Protein AF-G8BZD7-F1 (afdb_monomer_lite)

InterPro domains:
  IPR051645 PER33/POM33 transmembrane regulator [PTHR12703] (7-237)

Structure (mmCIF, N/CA/C/O backbone):
data_AF-G8BZD7-F1
#
_entry.id   AF-G8BZD7-F1
#
loop_
_atom_site.group_PDB
_at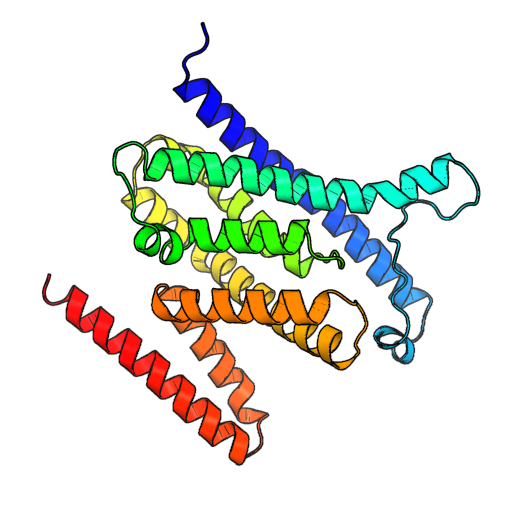om_site.id
_atom_site.type_symbol
_atom_site.label_atom_id
_atom_site.label_alt_id
_atom_site.label_comp_id
_atom_site.label_asym_id
_atom_site.label_entity_id
_atom_site.label_seq_id
_atom_site.pdbx_PDB_ins_code
_atom_site.Cartn_x
_atom_site.Cartn_y
_atom_site.Cartn_z
_atom_site.occupancy
_atom_site.B_iso_or_equiv
_atom_site.auth_seq_id
_atom_site.auth_comp_id
_atom_site.auth_asym_id
_atom_site.auth_atom_id
_atom_site.pdbx_PDB_model_num
ATOM 1 N N . MET A 1 1 ? 10.938 -0.071 -35.002 1.00 53.03 1 MET A N 1
ATOM 2 C CA . MET A 1 1 ? 10.247 -0.823 -33.929 1.00 53.03 1 MET A CA 1
ATOM 3 C C . MET A 1 1 ? 10.808 -0.334 -32.601 1.00 53.03 1 MET A C 1
ATOM 5 O O . MET A 1 1 ? 12.023 -0.269 -32.495 1.00 53.03 1 MET A O 1
ATOM 9 N N . LEU A 1 2 ? 9.977 0.115 -31.651 1.00 65.56 2 LEU A N 1
ATOM 10 C CA . LEU A 1 2 ? 10.477 0.539 -30.333 1.00 65.56 2 LEU A CA 1
ATOM 11 C C . LEU A 1 2 ? 11.103 -0.660 -29.602 1.00 65.56 2 LEU A C 1
ATOM 13 O O . LEU A 1 2 ? 10.506 -1.735 -29.592 1.00 65.56 2 LEU A O 1
ATOM 17 N N . ASP A 1 3 ? 12.256 -0.447 -28.967 1.00 84.75 3 ASP A N 1
ATOM 18 C CA . ASP A 1 3 ? 12.913 -1.429 -28.099 1.00 84.75 3 ASP A CA 1
ATOM 19 C C . ASP A 1 3 ? 11.941 -1.892 -26.984 1.00 84.75 3 ASP A C 1
ATOM 21 O O . ASP A 1 3 ? 11.380 -1.046 -26.268 1.00 84.75 3 ASP A O 1
ATOM 25 N N . PRO A 1 4 ? 11.689 -3.210 -26.826 1.00 85.31 4 PRO A N 1
ATOM 26 C CA . PRO A 1 4 ? 10.793 -3.735 -25.795 1.00 85.31 4 PRO A CA 1
ATOM 27 C C . PRO A 1 4 ? 11.191 -3.295 -24.380 1.00 85.31 4 PRO A C 1
ATOM 29 O O . PRO A 1 4 ? 10.310 -3.035 -23.554 1.00 85.31 4 PRO A O 1
ATOM 32 N N . LEU A 1 5 ? 12.490 -3.127 -24.106 1.00 86.56 5 LEU A N 1
ATOM 33 C CA . LEU A 1 5 ? 12.978 -2.649 -22.812 1.00 86.56 5 LEU A CA 1
ATOM 34 C C . LEU A 1 5 ? 12.582 -1.186 -22.572 1.00 86.56 5 LEU A C 1
ATOM 36 O O . LEU A 1 5 ? 12.142 -0.821 -21.477 1.00 86.56 5 LEU A O 1
ATOM 40 N N . ALA A 1 6 ? 12.685 -0.343 -23.601 1.00 87.56 6 ALA A N 1
ATOM 41 C CA . ALA A 1 6 ? 12.269 1.054 -23.531 1.00 87.56 6 ALA A CA 1
ATOM 42 C C . ALA A 1 6 ? 10.760 1.178 -23.265 1.00 87.56 6 ALA A C 1
ATOM 44 O O . ALA A 1 6 ? 10.344 1.997 -22.442 1.00 87.56 6 ALA A O 1
ATOM 45 N N . LYS A 1 7 ? 9.940 0.315 -23.885 1.00 89.75 7 LYS A N 1
ATOM 46 C CA . LYS A 1 7 ? 8.490 0.258 -23.634 1.00 89.75 7 LYS A CA 1
ATOM 47 C C . LYS A 1 7 ? 8.174 -0.125 -22.186 1.00 89.75 7 LYS A C 1
ATOM 49 O O . LYS A 1 7 ? 7.321 0.510 -21.569 1.00 89.75 7 LYS A O 1
ATOM 54 N N . GLN A 1 8 ? 8.871 -1.114 -21.623 1.00 90.56 8 GLN A N 1
ATOM 55 C CA . GLN A 1 8 ? 8.700 -1.505 -20.219 1.00 90.56 8 GLN A CA 1
ATOM 56 C C . GLN A 1 8 ? 9.087 -0.375 -19.261 1.00 90.56 8 GLN A C 1
ATOM 58 O O . GLN A 1 8 ? 8.305 -0.032 -18.377 1.00 90.56 8 GLN A O 1
ATOM 63 N N . LYS A 1 9 ? 10.249 0.261 -19.468 1.00 90.62 9 LYS A N 1
ATOM 64 C CA . LYS A 1 9 ? 10.695 1.404 -18.651 1.00 90.62 9 LYS A CA 1
ATOM 65 C C . LYS A 1 9 ? 9.701 2.565 -18.708 1.00 90.62 9 LYS A C 1
ATOM 67 O O . LYS A 1 9 ? 9.448 3.215 -17.690 1.00 90.62 9 LYS A O 1
ATOM 72 N N . LEU A 1 10 ? 9.123 2.826 -19.880 1.00 92.44 10 LEU A N 1
ATOM 73 C CA . LEU A 1 10 ? 8.106 3.857 -20.066 1.00 92.44 10 LEU A CA 1
ATOM 74 C C . LEU A 1 10 ? 6.812 3.512 -19.319 1.00 92.44 10 LEU A C 1
ATOM 76 O O . LEU A 1 10 ? 6.347 4.335 -18.535 1.00 92.44 10 LEU A O 1
ATOM 80 N N . LEU A 1 11 ? 6.279 2.297 -19.486 1.00 93.25 11 LEU A N 1
ATOM 81 C CA . LEU A 1 11 ? 5.077 1.839 -18.774 1.00 93.25 11 LEU A CA 1
ATOM 82 C C . LEU A 1 11 ? 5.259 1.889 -17.256 1.00 93.25 11 LEU A C 1
ATOM 84 O O . LEU A 1 11 ? 4.396 2.403 -16.550 1.00 93.25 11 LEU A O 1
ATOM 88 N N . TRP A 1 12 ? 6.409 1.430 -16.770 1.00 94.50 12 TRP A N 1
ATOM 89 C CA . TRP A 1 12 ? 6.779 1.491 -15.361 1.00 94.50 12 TRP A CA 1
ATOM 90 C C . TRP A 1 12 ? 6.782 2.930 -14.821 1.00 94.50 12 TRP A C 1
ATOM 92 O O . TRP A 1 12 ? 6.167 3.229 -13.797 1.00 94.50 12 TRP A O 1
ATOM 102 N N . THR A 1 13 ? 7.405 3.854 -15.562 1.00 93.88 13 THR A N 1
ATOM 103 C CA . THR A 1 13 ? 7.494 5.269 -15.164 1.00 93.88 13 THR A CA 1
ATOM 104 C C . THR A 1 13 ? 6.114 5.926 -15.158 1.00 93.88 13 THR A C 1
ATOM 106 O O . THR A 1 13 ? 5.791 6.679 -14.236 1.00 93.88 13 THR A O 1
ATOM 109 N N . ILE A 1 14 ? 5.288 5.628 -16.165 1.00 95.50 14 ILE A N 1
ATOM 110 C CA . ILE A 1 14 ? 3.920 6.141 -16.274 1.00 95.50 14 ILE A CA 1
ATOM 111 C C . ILE A 1 14 ? 3.065 5.603 -15.128 1.00 95.50 14 ILE A C 1
ATOM 113 O O . ILE A 1 14 ? 2.389 6.390 -14.474 1.00 95.50 14 ILE A O 1
ATOM 117 N N . GLY A 1 15 ? 3.127 4.303 -14.832 1.00 94.50 15 GLY A N 1
ATOM 118 C CA . GLY A 1 15 ? 2.336 3.684 -13.768 1.00 94.50 15 GLY A CA 1
ATOM 119 C C . GLY A 1 15 ? 2.606 4.306 -12.396 1.00 94.50 15 GLY A C 1
ATOM 120 O O . GLY A 1 15 ? 1.670 4.748 -11.719 1.00 94.50 15 GLY A O 1
ATOM 121 N N . HIS A 1 16 ? 3.877 4.458 -12.009 1.00 95.62 16 HIS A N 1
ATOM 122 C CA . HIS A 1 16 ? 4.213 5.128 -10.749 1.00 95.62 16 HIS A CA 1
ATOM 123 C C . HIS A 1 16 ? 3.845 6.617 -10.754 1.00 95.62 16 HIS A C 1
ATOM 125 O O . HIS A 1 16 ? 3.312 7.113 -9.761 1.00 95.62 16 HIS A O 1
ATOM 131 N N . SER A 1 17 ? 4.049 7.324 -11.871 1.00 95.81 17 SER A N 1
ATOM 132 C CA . SER A 1 17 ? 3.664 8.740 -11.995 1.00 95.81 17 SER A CA 1
ATOM 133 C C . SER A 1 17 ? 2.156 8.936 -11.837 1.00 95.81 17 SER A C 1
ATOM 135 O O . SER A 1 17 ? 1.723 9.787 -11.064 1.00 95.81 17 SER A O 1
ATOM 137 N N . ILE A 1 18 ? 1.350 8.105 -12.505 1.00 96.06 18 ILE A N 1
ATOM 138 C CA . ILE A 1 18 ? -0.113 8.100 -12.387 1.00 96.06 18 ILE A CA 1
ATOM 139 C C . ILE A 1 18 ? -0.521 7.829 -10.940 1.00 96.06 18 ILE A C 1
ATOM 141 O O . ILE A 1 18 ? -1.364 8.547 -10.403 1.00 96.06 18 ILE A O 1
ATOM 145 N N . THR A 1 19 ? 0.098 6.836 -10.294 1.00 96.19 19 THR A N 1
ATOM 146 C CA . THR A 1 19 ? -0.187 6.491 -8.893 1.00 96.19 19 THR A CA 1
ATOM 147 C C . THR A 1 19 ? -0.016 7.702 -7.988 1.00 96.19 19 THR A C 1
ATOM 149 O O . THR A 1 19 ? -0.925 8.027 -7.225 1.00 96.19 19 THR A O 1
ATOM 152 N N . VAL A 1 20 ? 1.123 8.390 -8.102 1.00 95.62 20 VAL A N 1
ATOM 153 C CA . VAL A 1 20 ? 1.461 9.540 -7.259 1.00 95.62 20 VAL A CA 1
ATOM 154 C C . VAL A 1 20 ? 0.569 10.738 -7.579 1.00 95.62 20 VAL A C 1
ATOM 156 O O . VAL A 1 20 ? -0.060 11.276 -6.674 1.00 95.62 20 VAL A O 1
ATOM 159 N N . VAL A 1 21 ? 0.454 11.138 -8.848 1.00 96.12 21 VAL A N 1
ATOM 160 C CA . VAL A 1 21 ? -0.302 12.340 -9.243 1.00 96.12 21 VAL A CA 1
ATOM 161 C C . VAL A 1 21 ? -1.788 12.186 -8.926 1.00 96.12 21 VAL A C 1
ATOM 163 O O . VAL A 1 21 ? -2.363 13.021 -8.226 1.00 96.12 21 VAL A O 1
ATOM 166 N N . LEU A 1 22 ? -2.417 11.098 -9.381 1.00 95.62 22 LEU A N 1
ATOM 167 C CA . LEU A 1 22 ? -3.833 10.851 -9.100 1.00 95.62 22 LEU A CA 1
ATOM 168 C C . LEU A 1 22 ? -4.067 10.588 -7.613 1.00 95.62 22 LEU A C 1
ATOM 170 O O . LEU A 1 22 ? -5.073 11.027 -7.055 1.00 95.62 22 LEU A O 1
ATOM 174 N N . GLY A 1 23 ? -3.122 9.926 -6.949 1.00 93.56 23 GLY A N 1
ATOM 175 C CA . GLY A 1 23 ? -3.191 9.696 -5.517 1.00 93.56 23 GLY A CA 1
ATOM 176 C C . GLY A 1 23 ? -3.171 10.994 -4.711 1.00 93.56 23 GLY A C 1
ATOM 177 O O . GLY A 1 23 ? -3.979 11.145 -3.795 1.00 93.56 23 GLY A O 1
ATOM 178 N N . ILE A 1 24 ? -2.344 11.974 -5.085 1.00 93.88 24 ILE A N 1
ATOM 179 C CA . ILE A 1 24 ? -2.322 13.305 -4.460 1.00 93.88 24 ILE A CA 1
ATOM 180 C C . ILE A 1 24 ? -3.655 14.026 -4.679 1.00 93.88 24 ILE A C 1
ATOM 182 O O . ILE A 1 24 ? -4.235 14.530 -3.718 1.00 93.88 24 ILE A O 1
ATOM 186 N N . ILE A 1 25 ? -4.188 14.021 -5.905 1.00 92.94 25 ILE A N 1
ATOM 187 C CA . ILE A 1 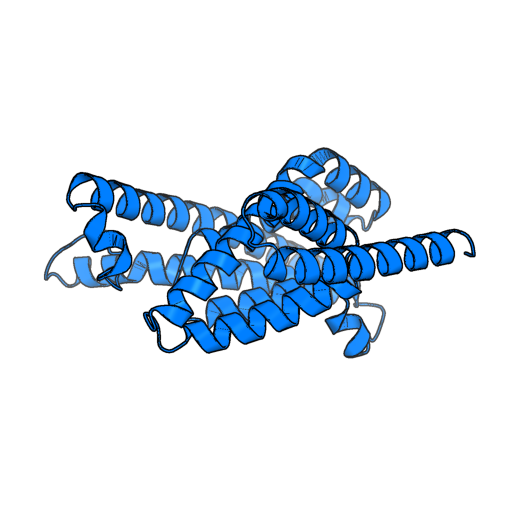25 ? -5.483 14.654 -6.213 1.00 92.94 25 ILE A CA 1
ATOM 188 C C . ILE A 1 25 ? -6.609 14.025 -5.374 1.00 92.94 25 ILE A C 1
ATOM 190 O O . ILE A 1 25 ? -7.416 14.732 -4.761 1.00 92.94 25 ILE A O 1
ATOM 194 N N . PHE A 1 26 ? -6.640 12.693 -5.274 1.00 92.31 26 PHE A N 1
ATOM 195 C CA . PHE A 1 26 ? -7.579 11.988 -4.401 1.00 92.31 26 PHE A CA 1
ATOM 196 C C . PHE A 1 26 ? -7.365 12.331 -2.918 1.00 92.31 26 PHE A C 1
ATOM 198 O O . PHE A 1 26 ? -8.322 12.506 -2.171 1.00 92.31 26 PHE A O 1
ATOM 205 N N . SER A 1 27 ? -6.116 12.465 -2.476 1.00 90.94 27 SER A N 1
ATOM 206 C CA . SER A 1 27 ? -5.791 12.789 -1.084 1.00 90.94 27 SER A CA 1
ATOM 207 C C . SER A 1 27 ? -6.315 14.168 -0.693 1.00 90.94 27 SER A C 1
ATOM 209 O O . SER A 1 27 ? -6.985 14.302 0.329 1.00 90.94 27 SER A O 1
ATOM 211 N N . ILE A 1 28 ? -6.070 15.180 -1.531 1.00 90.06 28 ILE A N 1
ATOM 212 C CA . ILE A 1 28 ? -6.547 16.552 -1.312 1.00 90.06 28 ILE A CA 1
ATOM 213 C C . ILE A 1 28 ? -8.071 16.563 -1.171 1.00 90.06 28 ILE A C 1
ATOM 215 O O . ILE A 1 28 ? -8.605 17.159 -0.238 1.00 90.06 28 ILE A O 1
ATOM 219 N N . THR A 1 29 ? -8.778 15.851 -2.048 1.00 85.25 29 THR A N 1
ATOM 220 C CA . THR A 1 29 ? -10.245 15.789 -1.996 1.00 85.25 29 THR A CA 1
ATOM 221 C C . THR A 1 29 ? -10.787 15.012 -0.812 1.00 85.25 29 THR A C 1
ATOM 223 O O . THR A 1 29 ? -11.762 15.439 -0.191 1.00 85.25 29 THR A O 1
ATOM 226 N N . TYR A 1 30 ? -10.140 13.906 -0.453 1.00 85.94 30 TYR A N 1
ATOM 227 C CA . TYR A 1 30 ? -10.470 13.151 0.745 1.00 85.94 30 TYR A CA 1
ATOM 228 C C . TYR A 1 30 ? -10.370 14.042 1.989 1.00 85.94 30 TYR A C 1
ATOM 230 O O . TYR A 1 30 ? -11.324 14.124 2.763 1.00 85.94 30 TYR A O 1
ATOM 238 N N . PHE A 1 31 ? -9.259 14.767 2.159 1.00 85.69 31 PHE A N 1
ATOM 239 C CA . PHE A 1 31 ? -9.074 15.659 3.305 1.00 85.69 31 PHE A CA 1
ATOM 240 C C . PHE A 1 31 ? -9.997 16.873 3.270 1.00 85.69 31 PHE A C 1
ATOM 242 O O . PHE A 1 31 ? -10.538 17.232 4.312 1.00 85.69 31 PHE A O 1
ATOM 249 N N . TYR A 1 32 ? -10.249 17.459 2.097 1.00 84.25 32 TYR A N 1
ATOM 250 C CA . TYR A 1 32 ? -11.231 18.532 1.946 1.00 84.25 32 TYR A CA 1
ATOM 251 C C . TYR A 1 32 ? -12.611 18.101 2.459 1.00 84.25 32 TYR A C 1
ATOM 253 O O . TYR A 1 32 ? -13.214 18.792 3.280 1.00 84.25 32 TYR A O 1
ATOM 261 N N . HIS A 1 33 ? -13.081 16.913 2.063 1.00 76.81 33 HIS A N 1
ATOM 262 C CA . HIS A 1 33 ? -14.346 16.369 2.553 1.00 76.81 33 HIS A CA 1
ATOM 263 C C . HIS A 1 33 ? -14.334 16.072 4.050 1.00 76.81 33 HIS A C 1
ATOM 265 O O . HIS A 1 33 ? -15.328 16.334 4.725 1.00 76.81 33 HIS A O 1
ATOM 271 N N . VAL A 1 34 ? -13.229 15.544 4.579 1.00 76.50 34 VAL A N 1
ATOM 272 C CA . VAL A 1 34 ? -13.084 15.282 6.015 1.00 76.50 34 VAL A CA 1
ATOM 273 C C . VAL A 1 34 ? -13.144 16.592 6.808 1.00 76.50 34 VAL A C 1
ATOM 275 O O . VAL A 1 34 ? -13.933 16.693 7.743 1.00 76.50 34 VAL A O 1
ATOM 278 N N . ILE A 1 35 ? -12.395 17.623 6.409 1.00 79.12 35 ILE A N 1
ATOM 279 C CA . ILE A 1 35 ? -12.381 18.940 7.068 1.00 79.12 35 ILE A CA 1
ATOM 280 C C . ILE A 1 35 ? -13.757 19.605 6.985 1.00 79.12 35 ILE A C 1
ATOM 282 O O . ILE A 1 35 ? -14.265 20.111 7.985 1.00 79.12 35 ILE A O 1
ATOM 286 N N . HIS A 1 36 ? -14.396 19.570 5.815 1.00 71.00 36 HIS A N 1
ATOM 287 C CA . HIS A 1 36 ? -15.736 20.123 5.644 1.00 71.00 36 HIS A CA 1
ATOM 288 C C . HIS A 1 36 ? -16.762 19.358 6.497 1.00 71.00 36 HIS A C 1
ATOM 290 O O . HIS A 1 36 ? -17.631 19.961 7.118 1.00 71.00 36 HIS A O 1
ATOM 296 N N . PHE A 1 37 ? -16.645 18.035 6.615 1.00 66.31 37 PHE A N 1
ATOM 297 C CA . PHE A 1 37 ? -17.480 17.260 7.531 1.00 66.31 37 PHE A CA 1
ATOM 298 C C . PHE A 1 37 ? -17.275 17.692 8.992 1.00 66.31 37 PHE A C 1
ATOM 300 O O . PHE A 1 37 ? -18.258 17.896 9.702 1.00 66.31 37 PHE A O 1
ATOM 307 N N . TYR A 1 38 ? -16.026 17.904 9.421 1.00 63.16 38 TYR A N 1
ATOM 308 C CA . TYR A 1 38 ? -15.702 18.388 10.769 1.00 63.16 38 TYR A CA 1
ATOM 309 C C . TYR A 1 38 ? -16.232 19.796 11.053 1.00 63.16 38 TYR A C 1
ATOM 311 O O . TYR A 1 38 ? -16.677 20.060 12.167 1.00 63.16 38 TYR A O 1
ATOM 319 N N . LYS A 1 39 ? -16.212 20.694 10.061 1.00 64.94 39 LYS A N 1
ATOM 320 C CA . LYS A 1 39 ? -16.698 22.072 10.216 1.00 64.94 39 LYS A CA 1
ATOM 321 C C . LYS A 1 39 ? -18.218 22.146 10.404 1.00 64.94 39 LYS A C 1
ATOM 323 O O . LYS A 1 39 ? -18.691 23.023 11.118 1.00 64.94 39 LYS A O 1
ATOM 328 N N . TYR A 1 40 ? -18.978 21.242 9.782 1.00 58.75 40 TYR A N 1
ATOM 329 C CA . TYR A 1 40 ? -20.443 21.341 9.719 1.00 58.75 40 TYR A CA 1
ATOM 330 C C . TYR A 1 40 ? -21.200 20.219 10.451 1.00 58.75 40 TYR A C 1
ATOM 332 O O . TYR A 1 40 ? -22.431 20.232 10.460 1.00 58.75 40 TYR A O 1
ATOM 340 N N . ARG A 1 41 ? -20.524 19.241 11.079 1.00 56.94 41 ARG A N 1
ATOM 341 C CA . ARG A 1 41 ? -21.199 18.128 11.771 1.00 56.94 41 ARG A CA 1
ATOM 342 C C . ARG A 1 41 ? -20.496 17.706 13.063 1.00 56.94 41 ARG A C 1
ATOM 344 O O . ARG A 1 41 ? -19.276 17.642 13.142 1.00 56.94 41 ARG A O 1
ATOM 351 N N . GLN A 1 42 ? -21.287 17.384 14.090 1.00 57.81 42 GLN A N 1
ATOM 352 C CA . GLN A 1 42 ? -20.760 17.010 15.406 1.00 57.81 42 GLN A CA 1
ATOM 353 C C . GLN A 1 42 ? -20.043 15.651 15.397 1.00 57.81 42 GLN A C 1
ATOM 355 O O . GLN A 1 42 ? -20.513 14.691 14.781 1.00 57.81 42 GLN A O 1
ATOM 360 N N . TRP A 1 43 ? -18.955 15.552 16.169 1.00 59.47 43 TRP A N 1
ATOM 361 C CA . TRP A 1 43 ? -18.063 14.384 16.258 1.00 59.47 43 TRP A CA 1
ATOM 362 C C . TRP A 1 43 ? -18.788 13.075 16.616 1.00 59.47 43 TRP A C 1
ATOM 364 O O . TRP A 1 43 ? -18.375 12.001 16.187 1.00 59.47 43 TRP A O 1
ATOM 374 N N . LYS A 1 44 ? -19.921 13.159 17.328 1.00 56.41 44 LYS A N 1
ATOM 375 C CA . LYS A 1 44 ? -20.762 12.007 17.702 1.00 56.41 44 LYS A CA 1
ATOM 376 C C . LYS A 1 44 ? -21.323 11.245 16.489 1.00 56.41 44 LYS A C 1
ATOM 378 O O . LYS A 1 44 ? -21.586 10.052 16.579 1.00 56.41 44 LYS A O 1
ATOM 383 N N . TRP A 1 45 ? -21.454 11.904 15.336 1.00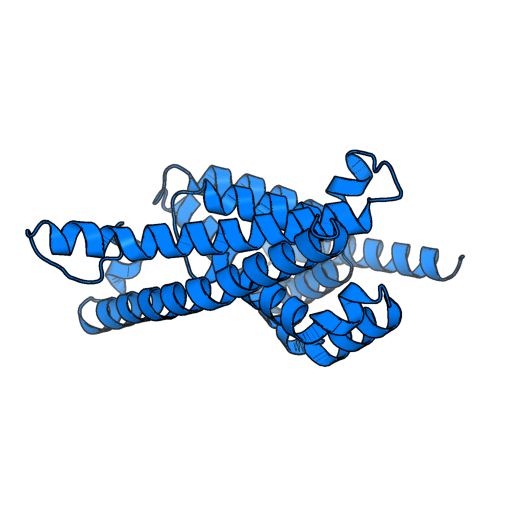 54.56 45 TRP A N 1
ATOM 384 C CA . TRP A 1 45 ? -22.007 11.313 14.110 1.00 54.56 45 TRP A CA 1
ATOM 385 C C . TRP A 1 45 ? -20.950 10.748 13.155 1.00 54.56 45 TRP A C 1
ATOM 387 O O . TRP A 1 45 ? -21.315 10.141 12.145 1.00 54.56 45 TRP A O 1
ATOM 397 N N . LEU A 1 46 ? -19.660 10.897 13.482 1.00 55.16 46 LEU A N 1
ATOM 398 C CA . LEU A 1 46 ? -18.537 10.410 12.672 1.00 55.16 46 LEU A CA 1
ATOM 399 C C . LEU A 1 46 ? -18.595 8.890 12.463 1.00 55.16 46 LEU A C 1
ATOM 401 O O . LEU A 1 46 ? -18.207 8.372 11.415 1.00 55.16 46 LEU A O 1
ATOM 405 N N . PHE A 1 47 ? -19.146 8.174 13.443 1.00 54.06 47 PHE A N 1
ATOM 406 C CA . PHE A 1 47 ? -19.219 6.719 13.426 1.00 54.06 47 PHE A CA 1
ATOM 407 C C . PHE A 1 47 ? -20.521 6.165 12.842 1.00 54.06 47 PHE A C 1
ATOM 409 O O . PHE A 1 47 ? -20.528 4.998 12.473 1.00 54.06 47 PHE A O 1
ATOM 416 N N . LEU A 1 48 ? -21.584 6.967 12.721 1.00 51.22 48 LEU A N 1
ATOM 417 C CA . LEU A 1 48 ? -22.932 6.466 12.413 1.00 51.22 48 LEU A CA 1
ATOM 418 C C . LEU A 1 48 ? -23.372 6.695 10.959 1.00 51.22 48 LEU A C 1
ATOM 420 O O . LEU A 1 48 ? -24.118 5.885 10.422 1.00 51.22 48 LEU A O 1
ATOM 424 N N . ARG A 1 49 ? -22.913 7.762 10.290 1.00 49.56 49 ARG A N 1
ATOM 425 C CA . ARG A 1 49 ? -23.224 8.018 8.868 1.00 49.56 49 ARG A CA 1
ATOM 426 C C . ARG A 1 49 ? -22.069 8.735 8.172 1.00 49.56 49 ARG A C 1
ATOM 428 O O . ARG A 1 49 ? -22.088 9.958 8.041 1.00 49.56 49 ARG A O 1
ATOM 435 N N . LEU A 1 50 ? -21.086 7.978 7.685 1.00 51.97 50 LEU A N 1
ATOM 436 C CA . LEU A 1 50 ? -20.187 8.487 6.648 1.00 51.97 50 LEU A CA 1
ATOM 437 C C . LEU A 1 50 ? -20.880 8.267 5.297 1.00 51.97 50 LEU A C 1
ATOM 439 O O . LEU A 1 50 ? -21.145 7.129 4.913 1.00 51.97 50 LEU A O 1
ATOM 443 N N . ASN A 1 51 ? -21.255 9.355 4.623 1.00 51.47 51 ASN A N 1
ATOM 444 C CA . ASN A 1 51 ? -21.939 9.288 3.334 1.00 51.47 51 ASN A CA 1
ATOM 445 C C . ASN A 1 51 ? -21.021 8.640 2.279 1.00 51.47 51 ASN A C 1
ATOM 447 O O . ASN A 1 51 ? -19.824 8.915 2.242 1.00 51.47 51 ASN A O 1
ATOM 451 N N . LYS A 1 52 ? -21.589 7.766 1.443 1.00 52.50 52 LYS A N 1
ATOM 452 C CA . LYS A 1 52 ? -20.856 6.832 0.568 1.00 52.50 52 LYS A CA 1
ATOM 453 C C . LYS A 1 52 ? -20.265 7.481 -0.692 1.00 52.50 52 LYS A C 1
ATOM 455 O O . LYS A 1 52 ? -19.479 6.846 -1.390 1.00 52.50 52 LYS A O 1
ATOM 460 N N . SER A 1 53 ? -20.616 8.732 -0.988 1.00 53.88 53 SER A N 1
ATOM 461 C CA . SER A 1 53 ? -20.188 9.446 -2.194 1.00 53.88 53 SER A CA 1
ATOM 462 C C . SER A 1 53 ? -19.365 10.690 -1.848 1.00 53.88 53 SER A C 1
ATOM 464 O O . SER A 1 53 ? -19.911 11.699 -1.398 1.00 53.88 53 SER A O 1
ATOM 466 N N . TYR A 1 54 ? -18.055 10.632 -2.087 1.00 56.47 54 TYR A N 1
ATOM 467 C CA . TYR A 1 54 ? -17.219 11.830 -2.202 1.00 56.47 54 TYR A CA 1
ATOM 468 C C . TYR A 1 54 ? -17.612 12.539 -3.500 1.00 56.47 54 TYR A C 1
ATOM 470 O O . TYR A 1 54 ? -17.526 11.918 -4.555 1.00 56.47 54 TYR A O 1
ATOM 478 N N . ALA A 1 55 ? -18.074 13.787 -3.440 1.00 55.97 55 ALA A N 1
ATOM 479 C CA . ALA A 1 55 ? -18.526 14.522 -4.619 1.00 55.97 55 ALA A CA 1
ATOM 480 C C . ALA A 1 55 ? -17.988 15.953 -4.621 1.00 55.97 55 ALA A C 1
ATOM 482 O O . ALA A 1 55 ? -18.204 16.689 -3.661 1.00 55.97 55 ALA A O 1
ATOM 483 N N . TYR A 1 56 ? -17.323 16.346 -5.714 1.00 54.88 56 TYR A N 1
ATOM 484 C CA . TYR A 1 56 ? -16.726 17.681 -5.865 1.00 54.88 56 TYR A CA 1
ATOM 485 C C . TYR A 1 56 ? -17.771 18.806 -5.877 1.00 54.88 56 TYR A C 1
ATOM 487 O O . TYR A 1 56 ? -17.496 19.900 -5.394 1.00 54.88 56 TYR A O 1
ATOM 495 N N . ILE A 1 57 ? -18.957 18.548 -6.436 1.00 57.69 57 ILE A N 1
ATOM 496 C CA . ILE A 1 57 ? -20.040 19.525 -6.586 1.00 57.69 57 ILE A CA 1
ATOM 497 C C . ILE A 1 57 ? -21.332 18.839 -6.146 1.00 57.69 57 ILE A C 1
ATOM 499 O O . ILE A 1 57 ? -21.704 17.805 -6.698 1.00 57.69 57 ILE A O 1
ATOM 503 N N . GLN A 1 58 ? -22.005 19.392 -5.136 1.00 57.34 58 GLN A N 1
ATOM 504 C CA . GLN A 1 58 ? -23.333 18.936 -4.731 1.00 57.34 58 GLN A CA 1
ATOM 505 C C . GLN A 1 58 ? -24.375 19.663 -5.582 1.00 57.34 58 GLN A C 1
ATOM 507 O O . GLN A 1 58 ? -24.452 20.887 -5.559 1.00 57.34 58 GLN A O 1
ATOM 512 N N . GLY A 1 59 ? -25.153 18.916 -6.360 1.00 61.97 59 GLY A N 1
ATOM 513 C CA . GLY A 1 59 ? -26.180 19.467 -7.236 1.00 61.97 59 GLY A CA 1
ATOM 514 C C . GLY A 1 59 ? -26.959 18.362 -7.940 1.00 61.97 59 GLY A C 1
ATOM 515 O O . GLY A 1 59 ? -26.504 17.223 -8.003 1.00 61.97 59 GLY A O 1
ATOM 516 N N . ASN A 1 60 ? -28.134 18.704 -8.466 1.00 68.88 60 ASN A N 1
ATOM 517 C CA . ASN A 1 60 ? -28.998 17.765 -9.192 1.00 68.88 60 ASN A CA 1
ATOM 518 C C . ASN A 1 60 ? -28.734 17.770 -10.713 1.00 68.88 60 ASN A C 1
ATOM 520 O O . ASN A 1 60 ? -29.500 17.204 -11.487 1.00 68.88 60 ASN A O 1
ATOM 524 N N . SER A 1 61 ? -27.674 18.455 -11.155 1.00 78.12 61 SER A N 1
ATOM 525 C CA . SER A 1 61 ? -27.274 18.513 -12.558 1.00 78.12 61 SER A CA 1
ATOM 526 C C . SER A 1 61 ? -26.464 17.276 -12.952 1.00 78.12 61 SER A C 1
ATOM 528 O O . SER A 1 61 ? -25.728 16.700 -12.150 1.00 78.12 61 SER A O 1
ATOM 530 N N . TRP A 1 62 ? -26.516 16.911 -14.234 1.00 75.94 62 TRP A N 1
ATOM 531 C CA . TRP A 1 62 ? -25.677 15.845 -14.794 1.00 75.94 62 TRP A CA 1
ATOM 532 C C . TRP A 1 62 ? -24.179 16.116 -14.572 1.00 75.94 62 TRP A C 1
ATOM 534 O O . TRP A 1 62 ? -23.407 15.200 -14.300 1.00 75.94 62 TRP A O 1
ATOM 544 N N . THR A 1 63 ? -23.766 17.387 -14.595 1.00 76.25 63 THR A N 1
ATOM 545 C CA . THR A 1 63 ? -22.388 17.802 -14.292 1.00 76.25 63 THR A CA 1
ATOM 546 C C . THR A 1 63 ? -21.987 17.506 -12.844 1.00 76.25 63 THR A C 1
ATOM 548 O O . THR A 1 63 ? -20.874 17.037 -12.608 1.00 76.25 63 THR A O 1
ATOM 551 N N . ALA A 1 64 ? -22.893 17.700 -11.880 1.00 72.81 64 ALA A N 1
ATOM 552 C CA . ALA A 1 64 ? -22.667 17.355 -10.478 1.00 72.81 64 ALA A CA 1
ATOM 553 C C . ALA A 1 64 ? -22.588 15.833 -10.268 1.00 72.81 64 ALA A C 1
ATOM 555 O O . ALA A 1 64 ? -21.782 15.364 -9.467 1.00 72.81 64 ALA A O 1
ATOM 556 N N . TYR A 1 65 ? -23.343 15.048 -11.045 1.00 74.62 65 TYR A N 1
ATOM 557 C CA . TYR A 1 65 ? -23.244 13.587 -11.034 1.00 74.62 65 TYR A CA 1
ATOM 558 C C . TYR A 1 65 ? -21.863 13.090 -11.500 1.00 74.62 65 TYR A C 1
ATOM 560 O O . TYR A 1 65 ? -21.215 12.318 -10.788 1.00 74.62 65 TYR A O 1
ATOM 568 N N . PHE A 1 66 ? -21.354 13.584 -12.636 1.00 75.88 66 PHE A N 1
ATOM 569 C CA . PHE A 1 66 ? -20.008 13.231 -13.117 1.00 75.88 66 PHE A CA 1
ATOM 570 C C . PHE A 1 66 ? -18.907 13.690 -12.156 1.00 75.88 66 PHE A C 1
ATOM 572 O O . PHE A 1 66 ? -17.994 12.925 -11.835 1.00 75.88 66 PHE A O 1
ATOM 579 N N . ALA A 1 67 ? -19.031 14.906 -11.624 1.00 74.69 67 ALA A N 1
ATOM 580 C CA . ALA A 1 67 ? -18.158 15.414 -10.571 1.00 74.69 67 ALA A CA 1
ATOM 581 C C . ALA A 1 67 ? -18.227 14.543 -9.297 1.00 74.69 67 ALA A C 1
ATOM 583 O O . ALA A 1 67 ? -17.224 14.361 -8.613 1.00 74.69 67 ALA A O 1
ATOM 584 N N . GLY A 1 68 ? -19.377 13.935 -8.997 1.00 71.06 68 GLY A N 1
ATOM 585 C CA . GLY A 1 68 ? -19.558 12.953 -7.926 1.00 71.06 68 GLY A CA 1
ATOM 586 C C . GLY A 1 68 ? -18.817 11.630 -8.138 1.00 71.06 68 GLY A C 1
ATOM 587 O O . GLY A 1 68 ? -18.386 10.980 -7.186 1.00 71.06 68 GLY A O 1
ATOM 588 N N . MET A 1 69 ? -18.626 11.213 -9.388 1.00 79.62 69 MET A N 1
ATOM 589 C CA . MET A 1 69 ? -17.909 9.977 -9.720 1.00 79.62 69 MET A CA 1
ATOM 590 C C . MET A 1 69 ? -16.392 10.167 -9.802 1.00 79.62 69 MET A C 1
ATOM 592 O O . MET A 1 69 ? -15.640 9.196 -9.703 1.00 79.62 69 MET A O 1
ATOM 596 N N . LEU A 1 70 ? -15.920 11.400 -9.951 1.00 84.69 70 LEU A N 1
ATOM 597 C CA . LEU A 1 70 ? -14.518 11.686 -10.229 1.00 84.69 70 LEU A CA 1
ATOM 598 C C . LEU A 1 70 ? -13.539 11.191 -9.138 1.00 84.69 70 LEU A C 1
ATOM 600 O O . LEU A 1 70 ? -12.593 10.487 -9.497 1.00 84.69 70 LEU A O 1
ATOM 604 N N . PRO A 1 71 ? -13.755 11.410 -7.819 1.00 85.19 71 PRO A N 1
ATOM 605 C CA . PRO A 1 71 ? -12.826 10.919 -6.790 1.00 85.19 71 PRO A CA 1
ATOM 606 C C . PRO A 1 71 ? -12.715 9.391 -6.798 1.00 85.19 71 PRO A C 1
ATOM 608 O O . PRO A 1 71 ? -11.658 8.812 -6.547 1.00 85.19 71 PRO A O 1
ATOM 611 N N . ASN A 1 72 ? -13.825 8.729 -7.126 1.00 85.06 72 ASN A N 1
ATOM 612 C CA . ASN A 1 72 ? -13.917 7.281 -7.201 1.00 85.06 72 ASN A CA 1
ATOM 613 C C . ASN A 1 72 ? -13.086 6.710 -8.353 1.00 85.06 72 ASN A C 1
ATOM 615 O O . ASN A 1 72 ? -12.451 5.669 -8.179 1.00 85.06 72 ASN A O 1
ATOM 619 N N . ILE A 1 73 ? -13.111 7.377 -9.507 1.00 89.88 73 ILE A N 1
ATOM 620 C CA . ILE A 1 73 ? -12.341 6.996 -10.692 1.00 89.88 73 ILE A CA 1
ATOM 621 C C . ILE A 1 73 ? -10.856 7.275 -10.455 1.00 89.88 73 ILE A C 1
ATOM 623 O O . ILE A 1 73 ? -10.039 6.384 -10.665 1.00 89.88 73 ILE A O 1
ATOM 627 N N . ILE A 1 74 ? -10.511 8.455 -9.930 1.00 92.00 74 ILE A N 1
ATOM 628 C CA . ILE A 1 74 ? -9.126 8.852 -9.631 1.00 92.00 74 ILE A CA 1
ATOM 629 C C . ILE A 1 74 ? -8.463 7.863 -8.661 1.00 92.00 74 ILE A C 1
ATOM 631 O O . ILE A 1 74 ? -7.344 7.420 -8.911 1.00 92.00 74 ILE A O 1
ATOM 635 N N . TYR A 1 75 ? -9.166 7.451 -7.599 1.00 92.12 75 TYR A N 1
ATOM 636 C CA . TYR A 1 75 ? -8.673 6.432 -6.666 1.00 92.12 75 TYR A CA 1
ATOM 637 C C . TYR A 1 75 ? -8.344 5.108 -7.371 1.00 92.12 75 TYR A C 1
ATOM 639 O O . TYR A 1 75 ? -7.268 4.543 -7.182 1.00 92.12 75 TYR A O 1
ATOM 647 N N . ARG A 1 76 ? -9.266 4.614 -8.209 1.00 92.69 76 ARG A N 1
ATOM 648 C CA . ARG A 1 76 ? -9.089 3.344 -8.927 1.00 92.69 76 ARG A CA 1
ATOM 649 C C . ARG A 1 76 ? -7.977 3.432 -9.965 1.00 92.69 76 ARG A C 1
ATOM 651 O O . ARG A 1 76 ? -7.176 2.511 -10.054 1.00 92.69 76 ARG A O 1
ATOM 658 N N . LEU A 1 77 ? -7.890 4.538 -10.701 1.00 94.25 77 LEU A N 1
ATOM 659 C CA . LEU A 1 77 ? -6.819 4.773 -11.668 1.00 94.25 77 LEU A CA 1
ATOM 660 C C . LEU A 1 77 ? -5.447 4.879 -10.995 1.00 94.25 77 LEU A C 1
ATOM 662 O O . LEU A 1 77 ? -4.477 4.372 -11.547 1.00 94.25 77 LEU A O 1
ATOM 666 N N . SER A 1 78 ? -5.358 5.461 -9.794 1.00 95.19 78 SER A N 1
ATOM 667 C CA . SER A 1 78 ? -4.116 5.470 -9.010 1.00 95.19 78 SER A CA 1
ATOM 668 C C . SER A 1 78 ? -3.668 4.042 -8.655 1.00 95.19 78 SER A C 1
ATOM 670 O O . SER A 1 78 ? -2.514 3.689 -8.885 1.00 95.19 78 SER A O 1
ATOM 672 N N . LEU A 1 79 ? -4.588 3.179 -8.202 1.00 94.12 79 LEU A N 1
ATOM 673 C CA . LEU A 1 79 ? -4.282 1.767 -7.930 1.00 94.12 79 LEU A CA 1
ATOM 674 C C . LEU A 1 79 ? -3.923 0.976 -9.195 1.00 94.12 79 LEU A C 1
ATOM 676 O O . LEU A 1 79 ? -3.005 0.163 -9.163 1.00 94.12 79 LEU A O 1
ATOM 680 N N . ILE A 1 80 ? -4.615 1.216 -10.311 1.00 95.56 80 ILE A N 1
ATOM 681 C CA . ILE A 1 80 ? -4.282 0.595 -11.601 1.00 95.56 80 ILE A CA 1
ATOM 682 C C . ILE A 1 80 ? -2.883 1.032 -12.050 1.00 95.56 80 ILE A C 1
ATOM 684 O O . ILE A 1 80 ? -2.096 0.192 -12.477 1.00 95.56 80 ILE A O 1
ATOM 688 N N . GLY A 1 81 ? -2.537 2.313 -11.883 1.00 93.94 81 GLY A N 1
ATOM 689 C CA . GLY A 1 81 ? -1.184 2.822 -12.108 1.00 93.94 81 GLY A CA 1
ATOM 690 C C . GLY A 1 81 ? -0.145 2.025 -11.320 1.00 93.94 81 GLY A C 1
ATOM 691 O O . GLY A 1 81 ? 0.830 1.544 -11.900 1.00 93.94 81 GLY A O 1
ATOM 692 N N . TYR A 1 82 ? -0.401 1.788 -10.033 1.00 95.75 82 TYR A N 1
ATOM 693 C CA . TYR A 1 82 ? 0.508 1.024 -9.182 1.00 95.75 82 TYR A CA 1
ATOM 694 C C . TYR A 1 82 ? 0.646 -0.417 -9.670 1.00 95.75 82 TYR A C 1
ATOM 696 O O . TYR A 1 82 ? 1.759 -0.891 -9.875 1.00 95.75 82 TYR A O 1
ATOM 704 N N . LEU A 1 83 ? -0.479 -1.087 -9.943 1.00 95.44 83 LEU A N 1
ATOM 705 C CA . LEU A 1 83 ? -0.495 -2.459 -10.451 1.00 95.44 83 LEU A CA 1
ATOM 706 C C . LEU A 1 83 ? 0.303 -2.593 -11.749 1.00 95.44 83 LEU A C 1
ATOM 708 O O . LEU A 1 83 ? 1.118 -3.502 -11.868 1.00 95.44 83 LEU A O 1
ATOM 712 N N . THR A 1 84 ? 0.115 -1.676 -12.702 1.00 94.00 84 THR A N 1
ATOM 713 C CA . THR A 1 84 ? 0.858 -1.715 -13.971 1.00 94.00 84 THR A CA 1
ATOM 714 C C . THR A 1 84 ? 2.364 -1.590 -13.757 1.00 94.00 84 THR A C 1
ATOM 716 O O . THR A 1 84 ? 3.121 -2.359 -14.346 1.00 94.00 84 THR A O 1
ATOM 719 N N . ALA A 1 85 ? 2.810 -0.688 -12.880 1.00 93.88 85 ALA A N 1
ATOM 720 C CA . ALA A 1 85 ? 4.229 -0.531 -12.587 1.00 93.88 85 ALA A CA 1
ATOM 721 C C . ALA A 1 85 ? 4.800 -1.746 -11.839 1.00 93.88 85 ALA A C 1
ATOM 723 O O . ALA A 1 85 ? 5.835 -2.280 -12.232 1.00 93.88 85 ALA A O 1
ATOM 724 N N . SER A 1 86 ? 4.092 -2.249 -10.827 1.00 92.06 86 SER A N 1
ATOM 725 C CA . SER A 1 86 ? 4.529 -3.402 -10.037 1.00 92.06 86 SER A CA 1
ATOM 726 C C . SER A 1 86 ? 4.565 -4.703 -10.836 1.00 92.06 86 SER A C 1
ATOM 728 O O . SER A 1 86 ? 5.462 -5.514 -10.620 1.00 92.06 86 SER A O 1
ATOM 730 N N . VAL A 1 87 ? 3.648 -4.904 -11.787 1.00 91.69 87 VAL A N 1
ATOM 731 C CA . VAL A 1 87 ? 3.706 -6.048 -12.712 1.00 91.69 87 VAL A CA 1
ATOM 732 C C . VAL A 1 87 ? 4.951 -5.964 -13.593 1.00 91.69 87 VAL A C 1
ATOM 734 O O . VAL A 1 87 ? 5.616 -6.977 -13.790 1.00 91.69 87 VAL A O 1
ATOM 737 N N . VAL A 1 88 ? 5.317 -4.771 -14.077 1.00 91.88 88 VAL A N 1
ATOM 738 C CA . VAL A 1 88 ? 6.569 -4.594 -14.830 1.00 91.88 88 VAL A CA 1
ATOM 739 C C . VAL A 1 88 ? 7.785 -4.889 -13.949 1.00 91.88 88 VAL A C 1
ATOM 741 O O . VAL A 1 88 ? 8.672 -5.611 -14.396 1.00 91.88 88 VAL A O 1
ATOM 744 N N . SER A 1 89 ? 7.813 -4.411 -12.700 1.00 89.75 89 SER A N 1
ATOM 745 C CA . SER A 1 89 ? 8.898 -4.715 -11.754 1.00 89.75 89 SER A CA 1
ATOM 746 C C . SER A 1 89 ? 9.028 -6.211 -11.468 1.00 89.75 89 SER A C 1
ATOM 748 O O . SER A 1 89 ? 10.132 -6.742 -11.523 1.00 89.75 89 SER A O 1
ATOM 750 N N . LEU A 1 90 ? 7.916 -6.909 -11.217 1.00 89.12 90 LEU A N 1
ATOM 751 C CA . LEU A 1 90 ? 7.916 -8.361 -11.012 1.00 89.12 90 LEU A CA 1
ATOM 752 C C . LEU A 1 90 ? 8.404 -9.097 -12.263 1.00 89.12 90 LEU A C 1
ATOM 754 O O . LEU A 1 90 ? 9.235 -9.994 -12.166 1.00 89.12 90 LEU A O 1
ATOM 758 N N . ASN A 1 91 ? 7.941 -8.685 -13.443 1.00 88.94 91 ASN A N 1
ATOM 759 C CA . ASN A 1 91 ? 8.381 -9.277 -14.701 1.00 88.94 91 ASN A CA 1
ATOM 760 C C . ASN A 1 91 ? 9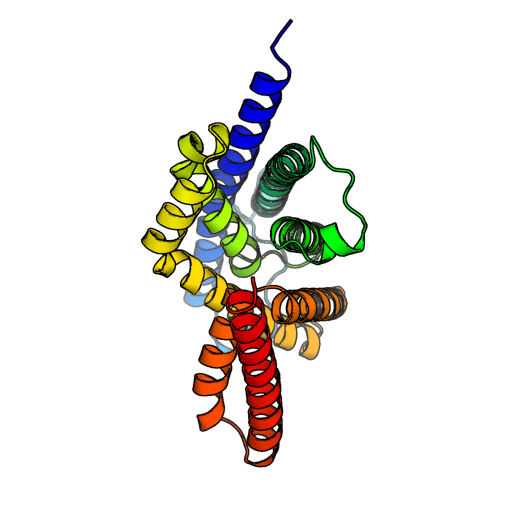.881 -9.055 -14.953 1.00 88.94 91 ASN A C 1
ATOM 762 O O . ASN A 1 91 ? 10.541 -9.924 -15.506 1.00 88.94 91 ASN A O 1
ATOM 766 N N . GLN A 1 92 ? 10.436 -7.912 -14.543 1.00 86.38 92 GLN A N 1
ATOM 767 C CA . GLN A 1 92 ? 11.874 -7.649 -14.627 1.00 86.38 92 GLN A CA 1
ATOM 768 C C . GLN A 1 92 ? 12.662 -8.498 -13.624 1.00 86.38 92 GLN A C 1
ATOM 770 O O . GLN A 1 92 ? 13.648 -9.126 -14.010 1.00 86.38 92 GLN A O 1
ATOM 775 N N . GLN A 1 93 ? 12.195 -8.576 -12.375 1.00 84.50 93 GLN A N 1
ATOM 776 C CA . GLN A 1 93 ? 12.824 -9.341 -11.295 1.00 84.50 93 GLN A CA 1
ATOM 777 C C . GLN A 1 93 ? 12.906 -10.842 -11.612 1.00 84.50 93 GLN A C 1
ATOM 779 O O . GLN A 1 93 ? 13.922 -11.478 -11.346 1.00 84.50 93 GLN A O 1
ATOM 784 N N . TYR A 1 94 ? 11.856 -11.395 -12.218 1.00 84.62 94 TYR A N 1
ATOM 785 C CA . TYR A 1 94 ? 11.759 -12.813 -12.565 1.00 84.62 94 TYR A CA 1
ATOM 786 C C . TYR A 1 94 ? 11.962 -13.082 -14.063 1.00 84.62 94 TYR A C 1
ATOM 788 O O . TYR A 1 94 ? 11.644 -14.155 -14.552 1.00 84.62 94 TYR A O 1
ATOM 796 N N . SER A 1 95 ? 12.524 -12.136 -14.821 1.00 81.38 95 SER A N 1
ATOM 797 C CA . SER A 1 95 ? 12.747 -12.322 -16.267 1.00 81.38 95 SER A CA 1
ATOM 798 C C . SER A 1 95 ? 13.659 -13.512 -16.596 1.00 81.38 95 SER A C 1
ATOM 800 O O . SER A 1 95 ? 13.500 -14.137 -17.641 1.00 81.38 95 SER A O 1
ATOM 802 N N . ASN A 1 96 ? 14.581 -13.844 -15.686 1.00 80.12 96 ASN A N 1
ATOM 803 C CA . ASN A 1 96 ? 15.579 -14.905 -15.851 1.00 80.12 96 ASN A CA 1
ATOM 804 C C . ASN A 1 96 ? 15.342 -16.117 -14.933 1.00 80.12 96 ASN A C 1
ATOM 806 O O . ASN A 1 96 ? 16.188 -17.006 -14.859 1.00 80.12 96 ASN A O 1
ATOM 810 N N . SER A 1 97 ? 14.232 -16.152 -14.192 1.00 81.12 97 SER A N 1
ATOM 811 C CA . SER A 1 97 ? 13.911 -17.242 -13.268 1.00 81.12 97 SER A CA 1
ATOM 812 C C . SER A 1 97 ? 12.425 -17.576 -13.339 1.00 81.12 97 SER A C 1
ATOM 814 O O . SER A 1 97 ? 11.595 -16.688 -13.457 1.00 81.12 97 SER A O 1
ATOM 816 N N . ASN A 1 98 ? 12.072 -18.859 -13.264 1.00 81.38 98 ASN A N 1
ATOM 817 C CA . ASN A 1 98 ? 10.675 -19.286 -13.161 1.00 81.38 98 ASN A CA 1
ATOM 818 C C . ASN A 1 98 ? 10.333 -19.451 -11.674 1.00 81.38 98 ASN A C 1
ATOM 820 O O . ASN A 1 98 ? 10.616 -20.517 -11.120 1.00 81.38 98 ASN A O 1
ATOM 824 N N . PRO A 1 99 ? 9.792 -18.421 -10.996 1.00 85.50 99 PRO A N 1
ATOM 825 C CA . PRO A 1 99 ? 9.488 -18.522 -9.580 1.00 85.50 99 PRO A CA 1
ATOM 826 C C . PRO A 1 99 ? 8.349 -19.506 -9.350 1.00 85.50 99 PRO A C 1
ATOM 828 O O . PRO A 1 99 ? 7.367 -19.546 -10.096 1.00 85.50 99 PRO A O 1
ATOM 831 N N . THR A 1 100 ? 8.447 -20.270 -8.268 1.00 88.94 100 THR A N 1
ATOM 832 C CA . THR A 1 100 ? 7.307 -21.052 -7.798 1.00 88.94 100 THR A CA 1
ATOM 833 C C . THR A 1 100 ? 6.271 -20.134 -7.142 1.00 88.94 100 THR A C 1
ATOM 835 O O . THR A 1 100 ? 6.562 -19.002 -6.744 1.00 88.94 100 THR A O 1
ATOM 838 N N . TRP A 1 101 ? 5.041 -20.623 -6.969 1.00 85.69 101 TRP A N 1
ATOM 839 C CA . TRP A 1 101 ? 3.991 -19.878 -6.259 1.00 85.69 101 TRP A CA 1
ATOM 840 C C . TRP A 1 101 ? 4.399 -19.469 -4.837 1.00 85.69 101 TRP A C 1
ATOM 842 O O . TRP A 1 101 ? 3.998 -18.406 -4.363 1.00 85.69 101 TRP A O 1
ATOM 852 N N . TYR A 1 102 ? 5.220 -20.282 -4.169 1.00 85.88 102 TYR A N 1
ATOM 853 C CA . TYR A 1 102 ? 5.732 -19.984 -2.833 1.00 85.88 102 TYR A CA 1
ATOM 854 C C . TYR A 1 102 ? 6.758 -18.847 -2.851 1.00 85.88 102 TYR A C 1
ATOM 856 O O . TYR A 1 102 ? 6.717 -17.978 -1.977 1.00 85.88 102 TYR A O 1
ATOM 864 N N . ASP A 1 103 ? 7.611 -18.795 -3.876 1.00 84.38 103 ASP A N 1
ATOM 865 C CA . ASP A 1 103 ? 8.584 -17.713 -4.046 1.00 84.38 103 ASP A CA 1
ATOM 866 C C . ASP A 1 103 ? 7.868 -16.381 -4.281 1.00 84.38 103 ASP A C 1
ATOM 868 O O . ASP A 1 103 ? 8.179 -15.386 -3.625 1.00 84.38 103 ASP A O 1
ATOM 872 N N . LEU A 1 104 ? 6.826 -16.377 -5.121 1.00 85.81 104 LEU A N 1
ATOM 873 C CA . LEU A 1 104 ? 5.992 -15.194 -5.338 1.00 85.81 104 LEU A CA 1
ATOM 874 C C . LEU A 1 104 ? 5.294 -14.759 -4.046 1.00 85.81 104 LEU A C 1
ATOM 876 O O . LEU A 1 104 ? 5.416 -13.601 -3.655 1.00 85.81 104 LEU A O 1
ATOM 880 N N . LEU A 1 105 ? 4.615 -15.673 -3.344 1.00 86.25 105 LEU A N 1
ATOM 881 C CA . LEU A 1 105 ? 3.894 -15.363 -2.101 1.00 86.25 105 LEU A CA 1
ATOM 882 C C . LEU A 1 105 ? 4.799 -14.865 -0.971 1.00 86.25 105 LEU A C 1
ATOM 884 O O . LEU A 1 105 ? 4.330 -14.112 -0.116 1.00 86.25 105 LEU A O 1
ATOM 888 N N . SER A 1 106 ? 6.072 -15.261 -0.952 1.00 83.56 106 SER A N 1
ATOM 889 C CA . SER A 1 106 ? 7.046 -14.758 0.021 1.00 83.56 106 SER A CA 1
ATOM 890 C C . SER A 1 106 ? 7.582 -13.363 -0.325 1.00 83.56 106 SER A C 1
ATOM 892 O O . SER A 1 106 ? 8.007 -12.640 0.576 1.00 83.56 106 SER A O 1
ATOM 894 N N . SER A 1 107 ? 7.510 -12.953 -1.596 1.00 85.38 107 SER A N 1
ATOM 895 C CA . SER A 1 107 ? 8.027 -11.661 -2.051 1.00 85.38 107 SER A CA 1
ATOM 896 C C . SER A 1 107 ? 7.151 -10.481 -1.604 1.00 85.38 107 SER A C 1
ATOM 898 O O . SER A 1 107 ? 5.923 -10.483 -1.734 1.00 85.38 107 SER A O 1
ATOM 900 N N . GLU A 1 108 ? 7.792 -9.420 -1.109 1.00 84.19 108 GLU A N 1
ATOM 901 C CA . GLU A 1 108 ? 7.097 -8.207 -0.654 1.00 84.19 108 GLU A CA 1
ATOM 902 C C . GLU A 1 108 ? 6.357 -7.502 -1.799 1.00 84.19 108 GLU A C 1
ATOM 904 O O . GLU A 1 108 ? 5.225 -7.040 -1.622 1.00 84.19 108 GLU A O 1
ATOM 909 N N . SER A 1 109 ? 6.966 -7.483 -2.988 1.00 86.31 109 SER A N 1
ATOM 910 C CA . SER A 1 109 ? 6.408 -6.896 -4.207 1.00 86.31 109 SER A CA 1
ATOM 911 C C . SER A 1 109 ? 5.091 -7.565 -4.607 1.00 86.31 109 SER A C 1
ATOM 913 O O . SER A 1 109 ? 4.104 -6.881 -4.879 1.00 86.31 109 SER A O 1
ATOM 915 N N . PHE A 1 110 ? 5.027 -8.900 -4.585 1.00 89.44 110 PHE A N 1
ATOM 916 C CA . PHE A 1 110 ? 3.804 -9.626 -4.927 1.00 89.44 110 PHE A CA 1
ATOM 917 C C . PHE A 1 110 ? 2.725 -9.471 -3.854 1.00 89.44 110 PHE A C 1
ATOM 919 O O . PHE A 1 110 ? 1.560 -9.246 -4.177 1.00 89.44 110 PHE A O 1
ATOM 926 N N . GLN A 1 111 ? 3.098 -9.504 -2.570 1.00 90.62 111 GLN A N 1
ATOM 927 C CA . GLN A 1 111 ? 2.155 -9.233 -1.482 1.00 90.62 111 GLN A CA 1
ATOM 928 C C . GLN A 1 111 ? 1.549 -7.823 -1.593 1.00 90.62 111 GLN A C 1
ATOM 930 O O . GLN A 1 111 ? 0.365 -7.639 -1.311 1.00 90.62 111 GLN A O 1
ATOM 935 N N . ALA A 1 112 ? 2.329 -6.825 -2.024 1.00 89.38 112 ALA A N 1
ATOM 936 C CA . ALA A 1 112 ? 1.833 -5.474 -2.276 1.00 89.38 112 ALA A CA 1
ATOM 937 C C . ALA A 1 112 ? 0.883 -5.409 -3.488 1.00 89.38 112 ALA A C 1
ATOM 939 O O . ALA A 1 112 ? -0.134 -4.716 -3.418 1.00 89.38 112 ALA A O 1
ATOM 940 N N . VAL A 1 113 ? 1.145 -6.177 -4.553 1.00 92.31 113 VAL A N 1
ATOM 941 C CA . VAL A 1 113 ? 0.220 -6.338 -5.692 1.00 92.31 113 VAL A CA 1
ATOM 942 C C . VAL A 1 113 ? -1.101 -6.964 -5.246 1.00 92.31 113 VAL A C 1
ATOM 944 O O . VAL A 1 113 ? -2.161 -6.409 -5.535 1.00 92.31 113 VAL A O 1
ATOM 947 N N . LEU A 1 114 ? -1.061 -8.067 -4.490 1.00 91.75 114 LEU A N 1
ATOM 948 C CA . LEU A 1 114 ? -2.267 -8.706 -3.947 1.00 91.75 114 LEU A CA 1
ATOM 949 C C . LEU A 1 114 ? -3.079 -7.727 -3.098 1.00 91.75 114 LEU A C 1
ATOM 951 O O . LEU A 1 114 ? -4.297 -7.625 -3.244 1.00 91.75 114 LEU A O 1
ATOM 955 N N . LEU A 1 115 ? -2.398 -6.959 -2.250 1.00 91.19 115 LEU A N 1
ATOM 956 C CA . LEU A 1 115 ? -3.036 -5.953 -1.418 1.00 91.19 115 LEU A CA 1
ATOM 957 C C . LEU A 1 115 ? -3.692 -4.844 -2.263 1.00 91.19 115 LEU A C 1
ATOM 959 O O . LEU A 1 115 ? -4.829 -4.460 -1.994 1.00 91.19 115 LEU A O 1
ATOM 963 N N . ALA A 1 116 ? -3.025 -4.365 -3.316 1.00 91.88 116 ALA A N 1
ATOM 964 C CA . ALA A 1 116 ? -3.589 -3.384 -4.243 1.00 91.88 116 ALA A CA 1
ATOM 965 C C . ALA A 1 116 ? -4.828 -3.920 -4.987 1.00 91.88 116 ALA A C 1
ATOM 967 O O . ALA A 1 116 ? -5.800 -3.181 -5.151 1.00 91.88 116 ALA A O 1
ATOM 968 N N . VAL A 1 117 ? -4.847 -5.205 -5.363 1.00 91.94 117 VAL A N 1
ATOM 969 C CA . VAL A 1 117 ? -6.030 -5.866 -5.947 1.00 91.94 117 VAL A CA 1
ATOM 970 C C . VAL A 1 117 ? -7.189 -5.907 -4.948 1.00 91.94 117 VAL A C 1
ATOM 972 O O . VAL A 1 117 ? -8.313 -5.540 -5.298 1.00 91.94 117 VAL A O 1
ATOM 975 N N . VAL A 1 118 ? -6.926 -6.273 -3.688 1.00 90.88 118 VAL A N 1
ATOM 976 C CA . VAL A 1 118 ? -7.944 -6.261 -2.620 1.00 90.88 118 VAL A CA 1
ATOM 977 C C . VAL A 1 118 ? -8.551 -4.865 -2.461 1.00 90.88 118 VAL A C 1
ATOM 979 O O . VAL A 1 118 ? -9.766 -4.737 -2.303 1.00 90.88 118 VAL A O 1
ATOM 982 N N . TRP A 1 119 ? -7.747 -3.805 -2.557 1.00 90.81 119 TRP A N 1
ATOM 983 C CA . TRP A 1 119 ? -8.242 -2.427 -2.477 1.00 90.81 119 TRP A CA 1
ATOM 984 C C . TRP A 1 119 ? -8.953 -1.927 -3.724 1.00 90.81 119 TRP A C 1
ATOM 986 O O . TRP A 1 119 ? -9.842 -1.083 -3.610 1.00 90.81 119 TRP A O 1
ATOM 996 N N . LEU A 1 120 ? -8.599 -2.445 -4.897 1.00 89.31 120 LEU A N 1
ATOM 997 C CA . LEU A 1 120 ? -9.281 -2.112 -6.142 1.00 89.31 120 LEU A CA 1
ATOM 998 C C . LEU A 1 120 ? -10.717 -2.658 -6.148 1.00 89.31 120 LEU A C 1
ATOM 1000 O O . LEU A 1 120 ? -11.641 -1.967 -6.588 1.00 89.31 120 LEU A O 1
ATOM 1004 N N . ILE A 1 121 ? -10.892 -3.881 -5.635 1.00 86.62 121 ILE A N 1
ATOM 1005 C CA . ILE A 1 121 ? -12.184 -4.577 -5.548 1.00 86.62 121 ILE A CA 1
ATOM 1006 C C . ILE A 1 121 ? -12.983 -4.114 -4.318 1.00 86.62 121 ILE A C 1
ATOM 1008 O O . ILE A 1 121 ? -14.206 -3.990 -4.380 1.00 86.62 121 ILE A O 1
ATOM 1012 N N . GLY A 1 122 ? -12.304 -3.831 -3.203 1.00 78.12 122 GLY A N 1
ATOM 1013 C CA . GLY A 1 122 ? -12.923 -3.422 -1.943 1.00 78.12 122 GLY A CA 1
ATOM 1014 C C . GLY A 1 122 ? -13.761 -2.140 -2.053 1.00 78.12 122 GLY A C 1
ATOM 1015 O O . GLY A 1 122 ? -13.404 -1.185 -2.741 1.00 78.12 122 GLY A O 1
ATOM 1016 N N . GLY A 1 123 ? -14.892 -2.097 -1.338 1.00 66.12 123 GLY A N 1
ATOM 1017 C CA . GLY A 1 123 ? -15.897 -1.040 -1.515 1.00 66.12 123 GLY A CA 1
ATOM 1018 C C . GLY A 1 123 ? -15.490 0.348 -1.005 1.00 66.12 123 GLY A C 1
ATOM 1019 O O . GLY A 1 123 ? -15.803 1.358 -1.641 1.00 66.12 123 GLY A O 1
ATOM 1020 N N . ARG A 1 124 ? -14.780 0.424 0.129 1.00 75.69 124 ARG A N 1
ATOM 1021 C CA . ARG A 1 124 ? -14.480 1.706 0.785 1.00 75.69 124 ARG A CA 1
ATOM 1022 C C . ARG A 1 124 ? -13.138 2.289 0.364 1.00 75.69 124 ARG A C 1
ATOM 1024 O O . ARG A 1 124 ? -12.084 1.677 0.523 1.00 75.69 124 ARG A O 1
ATOM 1031 N N . LYS A 1 125 ? -13.182 3.523 -0.125 1.00 83.81 125 LYS A N 1
ATOM 1032 C CA . LYS A 1 125 ? -12.016 4.254 -0.627 1.00 83.81 125 LYS A CA 1
ATOM 1033 C C . LYS A 1 125 ? -11.513 5.161 0.474 1.00 83.81 125 LYS A C 1
ATOM 1035 O O . LYS A 1 125 ? -12.286 5.900 1.077 1.00 83.81 125 LYS A O 1
ATOM 1040 N N . SER A 1 126 ? -10.227 5.070 0.769 1.00 84.62 126 SER A N 1
ATOM 1041 C CA . SER A 1 126 ? -9.621 5.840 1.845 1.00 84.62 126 SER A CA 1
ATOM 1042 C C . SER A 1 126 ? -8.192 6.199 1.497 1.00 84.62 126 SER A C 1
ATOM 1044 O O . SER A 1 126 ? -7.469 5.389 0.911 1.00 84.62 126 SER A O 1
ATOM 1046 N N . PHE A 1 127 ? -7.785 7.396 1.917 1.00 87.25 127 PHE A N 1
ATOM 1047 C CA . PHE A 1 127 ? -6.401 7.843 1.853 1.00 87.25 127 PHE A CA 1
ATOM 1048 C C . PHE A 1 127 ? -5.443 6.831 2.493 1.00 87.25 127 PHE A C 1
ATOM 1050 O O . PHE A 1 127 ? -4.421 6.507 1.899 1.00 87.25 127 PHE A O 1
ATOM 1057 N N . TYR A 1 128 ? -5.799 6.267 3.652 1.00 86.25 128 TYR A N 1
ATOM 1058 C CA . TYR A 1 128 ? -4.928 5.339 4.384 1.00 86.25 128 TYR A CA 1
ATOM 1059 C C . TYR A 1 128 ? -4.623 4.061 3.596 1.00 86.25 128 TYR A C 1
ATOM 1061 O O . TYR A 1 128 ? -3.517 3.543 3.679 1.00 86.25 128 TYR A O 1
ATOM 1069 N N . ARG A 1 129 ? -5.567 3.600 2.764 1.00 89.06 129 ARG A N 1
ATOM 1070 C CA . ARG A 1 129 ? -5.361 2.443 1.880 1.00 89.06 129 ARG A CA 1
ATOM 1071 C C . ARG A 1 129 ? -4.457 2.780 0.696 1.00 89.06 129 ARG A C 1
ATOM 1073 O O . ARG A 1 129 ? -3.739 1.911 0.231 1.00 89.06 129 ARG A O 1
ATOM 1080 N N . LEU A 1 130 ? -4.496 4.018 0.199 1.00 90.44 130 LEU A N 1
ATOM 1081 C CA . LEU A 1 130 ? -3.728 4.441 -0.978 1.00 90.44 130 LEU A CA 1
ATOM 1082 C C . LEU A 1 130 ? -2.305 4.895 -0.635 1.00 90.44 130 LEU A C 1
ATOM 1084 O O . LEU A 1 130 ? -1.377 4.704 -1.415 1.00 90.44 130 LEU A O 1
ATOM 1088 N N . CYS A 1 131 ? -2.135 5.506 0.535 1.00 90.88 131 CYS A N 1
ATOM 1089 C CA . CYS A 1 131 ? -0.905 6.178 0.928 1.00 90.88 131 CYS A CA 1
ATOM 1090 C C . CYS A 1 131 ? 0.348 5.286 0.925 1.00 90.88 131 CYS A C 1
ATOM 1092 O O . CYS A 1 131 ? 1.355 5.732 0.374 1.00 90.88 131 CYS A O 1
ATOM 1094 N N . PRO A 1 132 ? 0.307 4.023 1.396 1.00 90.75 132 PRO A N 1
ATOM 1095 C CA . PRO A 1 132 ? 1.436 3.103 1.256 1.00 90.75 132 PRO A CA 1
ATOM 1096 C C . PRO A 1 132 ? 1.932 2.986 -0.192 1.00 90.75 132 PRO A C 1
ATOM 1098 O O . PRO A 1 132 ? 3.123 3.135 -0.450 1.00 90.75 132 PRO A O 1
ATOM 1101 N N . PHE A 1 133 ? 1.020 2.826 -1.155 1.00 93.25 133 PHE A N 1
ATOM 1102 C CA . PHE A 1 133 ? 1.360 2.688 -2.576 1.00 93.25 133 PHE A CA 1
ATOM 1103 C C . PHE A 1 133 ? 1.887 3.981 -3.194 1.00 93.25 133 PHE A C 1
ATOM 1105 O O . PHE A 1 133 ? 2.754 3.931 -4.067 1.00 93.25 133 PHE A O 1
ATOM 1112 N N . MET A 1 134 ? 1.404 5.137 -2.731 1.00 93.62 134 MET A N 1
ATOM 1113 C CA . MET A 1 134 ? 1.937 6.434 -3.153 1.00 93.62 134 MET A CA 1
ATOM 1114 C C . MET A 1 134 ? 3.372 6.628 -2.672 1.00 93.62 134 MET A C 1
ATOM 1116 O O . MET A 1 134 ? 4.218 7.023 -3.467 1.00 93.62 134 MET A O 1
ATOM 1120 N N . ILE A 1 135 ? 3.659 6.324 -1.400 1.00 91.19 135 ILE A N 1
ATOM 1121 C CA . ILE A 1 135 ? 5.011 6.455 -0.840 1.00 91.19 135 ILE A CA 1
ATOM 1122 C C . ILE A 1 135 ? 5.962 5.489 -1.549 1.00 91.19 135 ILE A C 1
ATOM 1124 O O . ILE A 1 135 ? 7.041 5.902 -1.965 1.00 91.19 135 ILE A O 1
ATOM 1128 N N . ILE A 1 136 ? 5.550 4.232 -1.746 1.00 90.88 136 ILE A N 1
ATOM 1129 C CA . ILE A 1 136 ? 6.340 3.234 -2.481 1.00 90.88 136 ILE A CA 1
ATOM 1130 C C . ILE A 1 136 ? 6.608 3.712 -3.915 1.00 90.88 136 ILE A C 1
ATOM 1132 O O . ILE A 1 136 ? 7.756 3.754 -4.343 1.00 90.88 136 ILE A O 1
ATOM 1136 N N . SER A 1 137 ? 5.578 4.160 -4.638 1.00 91.75 137 SER A N 1
ATOM 1137 C CA . SER A 1 137 ? 5.736 4.670 -6.009 1.00 91.75 137 SER A CA 1
ATOM 1138 C C . SER A 1 137 ? 6.624 5.908 -6.086 1.00 91.75 137 SER A C 1
ATOM 1140 O O . SER A 1 137 ? 7.403 6.055 -7.021 1.00 91.75 137 SER A O 1
ATOM 1142 N N . TYR A 1 138 ? 6.533 6.793 -5.096 1.00 92.75 138 TYR A N 1
ATOM 1143 C CA . TYR A 1 138 ? 7.392 7.963 -4.996 1.00 92.75 138 TYR A CA 1
ATOM 1144 C C . TYR A 1 138 ? 8.859 7.570 -4.779 1.00 92.75 138 TYR A C 1
ATOM 1146 O O . TYR A 1 138 ? 9.739 8.096 -5.456 1.00 92.75 138 TYR A O 1
ATOM 1154 N N . LEU A 1 139 ? 9.126 6.607 -3.890 1.00 89.50 139 LEU A N 1
ATOM 1155 C CA . LEU A 1 139 ? 10.476 6.090 -3.654 1.00 89.50 139 LEU A CA 1
ATOM 1156 C C . LEU A 1 139 ? 11.067 5.440 -4.909 1.00 89.50 139 LEU A C 1
ATOM 1158 O O . LEU A 1 139 ? 12.212 5.734 -5.249 1.00 89.50 139 LEU A O 1
ATOM 1162 N N . HIS A 1 140 ? 10.276 4.639 -5.625 1.00 89.12 140 HIS A N 1
ATOM 1163 C CA . HIS A 1 140 ? 10.674 4.049 -6.903 1.00 89.12 140 HIS A CA 1
ATOM 1164 C C . HIS A 1 140 ? 11.025 5.122 -7.942 1.00 89.12 140 HIS A C 1
ATOM 1166 O O . HIS A 1 140 ? 12.092 5.079 -8.550 1.00 89.12 140 HIS A O 1
ATOM 1172 N N . LEU A 1 141 ? 10.193 6.158 -8.102 1.00 89.81 141 LEU A N 1
ATOM 1173 C CA . LEU A 1 141 ? 10.483 7.258 -9.032 1.00 89.81 141 LEU A CA 1
ATOM 1174 C C . LEU A 1 141 ? 11.767 8.016 -8.676 1.00 89.81 141 LEU A C 1
ATOM 1176 O O . LEU A 1 141 ? 12.534 8.360 -9.577 1.00 89.81 141 LEU A O 1
ATOM 1180 N N . LEU A 1 142 ? 12.030 8.250 -7.386 1.00 88.06 142 LEU A N 1
ATOM 1181 C CA . LEU A 1 142 ? 13.275 8.882 -6.941 1.00 88.06 142 LEU A CA 1
ATOM 1182 C C . LEU A 1 142 ? 14.506 8.006 -7.210 1.00 88.06 142 LEU A C 1
ATOM 1184 O O . LEU A 1 142 ? 15.574 8.531 -7.524 1.00 88.06 142 LEU A O 1
ATOM 1188 N N . ASN A 1 143 ? 14.362 6.683 -7.107 1.00 85.44 143 ASN A N 1
ATOM 1189 C CA . ASN A 1 143 ? 15.440 5.718 -7.317 1.00 85.44 143 ASN A CA 1
ATOM 1190 C C . ASN A 1 143 ? 15.498 5.146 -8.750 1.00 85.44 143 ASN A C 1
ATOM 1192 O O . ASN A 1 143 ? 16.282 4.238 -9.028 1.00 85.44 143 ASN A O 1
ATOM 1196 N N . ARG A 1 144 ? 14.722 5.706 -9.688 1.00 84.25 144 ARG A N 1
ATOM 1197 C CA . ARG A 1 144 ? 14.548 5.221 -11.070 1.00 84.25 144 ARG A CA 1
ATOM 1198 C C . ARG A 1 144 ? 15.856 4.862 -11.777 1.00 84.25 144 ARG A C 1
ATOM 1200 O O . ARG A 1 144 ? 15.947 3.839 -12.448 1.00 84.25 144 ARG A O 1
ATOM 1207 N N . ASN A 1 145 ? 16.878 5.704 -11.629 1.00 78.25 145 ASN A N 1
ATOM 1208 C CA . ASN A 1 145 ? 18.162 5.509 -12.305 1.00 78.25 145 ASN A CA 1
ATOM 1209 C C . ASN A 1 145 ? 18.932 4.290 -11.786 1.00 78.25 145 ASN A C 1
ATOM 1211 O O . ASN A 1 145 ? 19.644 3.662 -12.564 1.00 78.25 145 ASN A O 1
ATOM 1215 N N . ASN A 1 146 ? 18.805 3.964 -10.499 1.00 77.62 146 ASN A N 1
ATOM 1216 C CA . ASN A 1 146 ? 19.491 2.820 -9.902 1.00 77.62 146 ASN A CA 1
ATOM 1217 C C . ASN A 1 146 ? 18.709 1.528 -10.155 1.00 77.62 146 ASN A C 1
ATOM 1219 O O . ASN A 1 146 ? 19.315 0.505 -10.459 1.00 77.62 146 ASN A O 1
ATOM 1223 N N . GLU A 1 147 ? 17.375 1.594 -10.147 1.00 75.69 147 GLU A N 1
ATOM 1224 C CA . GLU A 1 147 ? 16.523 0.445 -10.480 1.00 75.69 147 GLU A CA 1
ATOM 1225 C C . GLU A 1 147 ? 16.708 -0.004 -11.927 1.00 75.69 147 GLU A C 1
ATOM 1227 O O . GLU A 1 147 ? 16.839 -1.192 -12.203 1.00 75.69 147 GLU A O 1
ATOM 1232 N N . PHE A 1 148 ? 16.835 0.937 -12.863 1.00 79.62 148 PHE A N 1
ATOM 1233 C CA . PHE A 1 148 ? 17.089 0.599 -14.265 1.00 79.62 148 PHE A CA 1
ATOM 1234 C C . PHE A 1 148 ? 18.506 0.101 -14.549 1.00 79.62 148 PHE A C 1
ATOM 1236 O O . PHE A 1 148 ? 18.731 -0.463 -15.621 1.00 79.62 148 PHE A O 1
ATOM 1243 N N . LYS A 1 149 ? 19.448 0.340 -13.631 1.00 76.44 149 LYS A N 1
ATOM 1244 C CA . LYS A 1 149 ? 20.815 -0.188 -13.695 1.00 76.44 149 LYS A CA 1
ATOM 1245 C C . LYS A 1 149 ? 20.945 -1.556 -13.019 1.00 76.44 149 LYS A C 1
ATOM 1247 O O . LYS A 1 149 ? 21.981 -2.186 -13.187 1.00 76.44 149 LYS A O 1
ATOM 1252 N N . GLY A 1 150 ? 19.924 -2.008 -12.284 1.00 70.00 150 GLY A N 1
ATOM 1253 C CA . GLY A 1 150 ? 19.952 -3.278 -11.555 1.00 70.00 150 GLY A CA 1
ATOM 1254 C C . GLY A 1 150 ? 20.934 -3.297 -10.379 1.00 70.00 150 GLY A C 1
ATOM 1255 O O . GLY A 1 150 ? 21.340 -4.370 -9.946 1.00 70.00 150 GLY A O 1
ATOM 1256 N N . ASP A 1 151 ? 21.350 -2.133 -9.867 1.00 74.19 151 ASP A N 1
ATOM 1257 C CA . ASP A 1 151 ? 22.265 -2.071 -8.724 1.00 74.19 151 ASP A CA 1
ATOM 1258 C C . ASP A 1 151 ? 21.476 -2.216 -7.413 1.00 74.19 151 ASP A C 1
ATOM 1260 O O . ASP A 1 151 ? 20.960 -1.247 -6.838 1.00 74.19 151 ASP A O 1
ATOM 1264 N N . GLU A 1 152 ? 21.365 -3.462 -6.949 1.00 68.50 152 GLU A N 1
ATOM 1265 C CA . GLU A 1 152 ? 20.683 -3.820 -5.701 1.00 68.50 152 GLU A CA 1
ATOM 1266 C C . GLU A 1 152 ? 21.317 -3.132 -4.482 1.00 68.50 152 GLU A C 1
ATOM 1268 O O . GLU A 1 152 ? 20.602 -2.657 -3.598 1.00 68.50 152 GLU A O 1
ATOM 1273 N N . LYS A 1 153 ? 22.650 -2.971 -4.458 1.00 66.31 153 LYS A N 1
ATOM 1274 C CA . LYS A 1 153 ? 23.368 -2.349 -3.331 1.00 66.31 153 LYS A CA 1
ATOM 1275 C C . LYS A 1 153 ? 23.120 -0.844 -3.264 1.00 66.31 153 LYS A C 1
ATOM 1277 O O . LYS A 1 153 ? 22.983 -0.284 -2.173 1.00 66.31 153 LYS A O 1
ATOM 1282 N N . ALA A 1 154 ? 23.064 -0.167 -4.410 1.00 68.38 154 ALA A N 1
ATOM 1283 C CA . ALA A 1 154 ? 22.698 1.249 -4.462 1.00 68.38 154 ALA A CA 1
ATOM 1284 C C . ALA A 1 154 ? 21.236 1.472 -4.050 1.00 68.38 154 ALA A C 1
ATOM 1286 O O . ALA A 1 154 ? 20.932 2.431 -3.334 1.00 68.38 154 ALA A O 1
ATOM 1287 N N . THR A 1 155 ? 20.349 0.559 -4.446 1.00 68.31 155 THR A N 1
ATOM 1288 C CA . THR A 1 155 ? 18.929 0.584 -4.075 1.00 68.31 155 THR A CA 1
ATOM 1289 C C . THR A 1 155 ? 18.737 0.385 -2.572 1.00 68.31 155 THR A C 1
ATOM 1291 O O . THR A 1 155 ? 18.034 1.168 -1.933 1.00 68.31 155 THR A O 1
ATOM 1294 N N . GLU A 1 156 ? 19.437 -0.573 -1.966 1.00 67.75 156 GLU A N 1
ATOM 1295 C CA . GLU A 1 156 ? 19.392 -0.804 -0.520 1.00 67.75 156 GLU A CA 1
ATOM 1296 C C . GLU A 1 156 ? 19.887 0.419 0.271 1.00 67.75 156 GLU A C 1
ATOM 1298 O O . GLU A 1 156 ? 19.220 0.880 1.203 1.00 67.75 156 GLU A O 1
ATOM 1303 N N . LYS A 1 157 ? 21.004 1.032 -0.149 1.00 70.81 157 LYS A N 1
ATOM 1304 C CA . LYS A 1 157 ? 21.510 2.277 0.459 1.00 70.81 157 LYS A CA 1
ATOM 1305 C C . LYS A 1 157 ? 20.499 3.420 0.360 1.00 70.81 157 LYS A C 1
ATOM 1307 O O . LYS A 1 157 ? 20.341 4.191 1.312 1.00 70.81 157 LYS A O 1
ATOM 1312 N N . PHE A 1 158 ? 19.800 3.536 -0.769 1.00 77.00 158 PHE A N 1
ATOM 1313 C CA . PHE A 1 158 ? 18.756 4.542 -0.952 1.00 77.00 158 PHE A CA 1
ATOM 1314 C C . PHE A 1 158 ? 17.562 4.305 -0.015 1.00 77.00 158 PHE A C 1
ATOM 1316 O O . PHE A 1 158 ? 17.060 5.252 0.599 1.00 77.00 158 PHE A O 1
ATOM 1323 N N . ILE A 1 159 ? 17.142 3.051 0.153 1.00 74.88 159 ILE A N 1
ATOM 1324 C CA . ILE A 1 159 ? 16.067 2.670 1.077 1.00 74.88 159 ILE A CA 1
ATOM 1325 C C . ILE A 1 159 ? 16.464 2.985 2.525 1.00 74.88 159 ILE A C 1
ATOM 1327 O O . ILE A 1 159 ? 15.685 3.613 3.247 1.00 74.88 159 ILE A O 1
ATOM 1331 N N . MET A 1 160 ? 17.690 2.644 2.940 1.00 71.81 160 MET A N 1
ATOM 1332 C CA . MET A 1 160 ? 18.188 2.959 4.286 1.00 71.81 160 MET A CA 1
ATOM 1333 C C . MET A 1 160 ? 18.198 4.467 4.558 1.00 71.81 160 MET A C 1
ATOM 1335 O O . MET A 1 160 ? 17.755 4.907 5.622 1.00 71.81 160 MET A O 1
ATOM 1339 N N . LYS A 1 161 ? 18.613 5.280 3.579 1.00 77.94 161 LYS A N 1
ATOM 1340 C CA . LYS A 1 161 ? 18.570 6.748 3.683 1.00 77.94 161 LYS A CA 1
ATOM 1341 C C . LYS A 1 161 ? 17.144 7.276 3.897 1.00 77.94 161 LYS A C 1
ATOM 1343 O O . LYS A 1 161 ? 16.953 8.271 4.594 1.00 77.94 161 LYS A O 1
ATOM 1348 N N . ASN A 1 162 ? 16.141 6.588 3.352 1.00 82.19 162 ASN A N 1
ATOM 1349 C CA . ASN A 1 162 ? 14.727 6.954 3.438 1.00 82.19 162 ASN A CA 1
ATOM 1350 C C . ASN A 1 162 ? 13.939 6.150 4.490 1.00 82.19 162 ASN A C 1
ATOM 1352 O O . ASN A 1 162 ? 12.708 6.133 4.462 1.00 82.19 162 ASN A O 1
ATOM 1356 N N . CYS A 1 163 ? 14.616 5.543 5.472 1.00 75.44 163 CYS A N 1
ATOM 1357 C CA . CYS A 1 163 ? 13.995 4.689 6.492 1.00 75.44 163 CYS A CA 1
ATOM 1358 C C . CYS A 1 163 ? 12.828 5.364 7.247 1.00 75.44 163 CYS A C 1
ATOM 1360 O O . CYS A 1 163 ? 11.860 4.702 7.626 1.00 75.44 163 CYS A O 1
ATOM 1362 N N . LYS A 1 164 ? 12.854 6.697 7.408 1.00 80.69 164 LYS A N 1
ATOM 1363 C CA . LYS A 1 164 ? 11.737 7.461 7.996 1.00 80.69 164 LYS A CA 1
ATOM 1364 C C . LYS A 1 164 ? 10.433 7.306 7.200 1.00 80.69 164 LYS A C 1
ATOM 1366 O O . LYS A 1 164 ? 9.387 7.120 7.812 1.00 80.69 164 LYS A O 1
ATOM 1371 N N . LEU A 1 165 ? 10.489 7.351 5.865 1.00 80.94 165 LEU A N 1
ATOM 1372 C CA . LEU A 1 165 ? 9.311 7.190 5.003 1.00 80.94 165 LEU A CA 1
ATOM 1373 C C . LEU A 1 165 ? 8.763 5.761 5.068 1.00 80.94 165 LEU A C 1
ATOM 1375 O O . LEU A 1 165 ? 7.551 5.582 5.173 1.00 80.94 165 LEU A O 1
ATOM 1379 N N . LEU A 1 166 ? 9.643 4.756 5.096 1.00 79.06 166 LEU A N 1
ATOM 1380 C CA . LEU A 1 166 ? 9.235 3.359 5.276 1.00 79.06 166 LEU A CA 1
ATOM 1381 C C . LEU A 1 166 ? 8.555 3.137 6.632 1.00 79.06 166 LEU A C 1
ATOM 1383 O O . LEU A 1 166 ? 7.552 2.430 6.723 1.00 79.06 166 LEU A O 1
ATOM 1387 N N . ARG A 1 167 ? 9.035 3.802 7.688 1.00 80.56 167 ARG A N 1
ATOM 1388 C CA . ARG A 1 167 ? 8.413 3.706 9.013 1.00 80.56 167 ARG A CA 1
ATOM 1389 C C . ARG A 1 167 ? 7.010 4.311 9.010 1.00 80.56 167 ARG A C 1
ATOM 1391 O O . ARG A 1 167 ? 6.105 3.773 9.643 1.00 80.56 167 ARG A O 1
ATOM 1398 N N . THR A 1 168 ? 6.815 5.403 8.272 1.00 83.56 168 THR A N 1
ATOM 1399 C CA . THR A 1 168 ? 5.497 6.020 8.076 1.00 83.56 168 THR A CA 1
ATOM 1400 C C . THR A 1 168 ? 4.519 5.067 7.394 1.00 83.56 168 THR A C 1
ATOM 1402 O O . THR A 1 168 ? 3.371 4.991 7.830 1.00 83.56 168 THR A O 1
ATOM 1405 N N . ILE A 1 169 ? 4.964 4.287 6.398 1.00 85.12 169 ILE A N 1
ATOM 1406 C CA . ILE A 1 169 ? 4.134 3.236 5.782 1.00 85.12 169 ILE A CA 1
ATOM 1407 C C . ILE A 1 169 ? 3.636 2.263 6.853 1.00 85.12 169 ILE A C 1
ATOM 1409 O O . ILE A 1 169 ? 2.434 2.033 6.954 1.00 85.12 169 ILE A O 1
ATOM 1413 N N . GLY A 1 170 ? 4.534 1.771 7.710 1.00 79.50 170 GLY A N 1
ATOM 1414 C CA . GLY A 1 170 ? 4.181 0.845 8.786 1.00 79.50 170 GLY A CA 1
ATOM 1415 C C . GLY A 1 170 ? 3.126 1.393 9.758 1.00 79.50 170 GLY A C 1
ATOM 1416 O O . GLY A 1 170 ? 2.220 0.663 10.174 1.00 79.50 170 GLY A O 1
ATOM 1417 N N . TYR A 1 171 ? 3.186 2.684 10.096 1.00 82.75 171 TYR A N 1
ATOM 1418 C CA . TYR A 1 171 ? 2.156 3.328 10.920 1.00 82.75 171 TYR A CA 1
ATOM 1419 C C . TYR A 1 171 ? 0.815 3.468 10.189 1.00 82.75 171 TYR A C 1
ATOM 1421 O O . TYR A 1 171 ? -0.234 3.223 10.785 1.00 82.75 171 TYR A O 1
ATOM 1429 N N . ILE A 1 172 ? 0.833 3.823 8.902 1.00 86.50 172 ILE A N 1
ATOM 1430 C CA . ILE A 1 172 ? -0.382 3.954 8.085 1.00 86.50 172 ILE A CA 1
ATOM 1431 C C . ILE A 1 172 ? -1.067 2.598 7.890 1.00 86.50 172 ILE A C 1
ATOM 1433 O O . ILE A 1 172 ? -2.292 2.497 7.988 1.00 86.50 172 ILE A O 1
ATOM 1437 N N . GLU A 1 173 ? -0.292 1.545 7.651 1.00 84.31 173 GLU A N 1
ATOM 1438 C CA . GLU A 1 173 ? -0.790 0.173 7.549 1.00 84.31 173 GLU A CA 1
ATOM 1439 C C . GLU A 1 173 ? -1.482 -0.258 8.846 1.00 84.31 173 GLU A C 1
ATOM 1441 O O . GLU A 1 173 ? -2.594 -0.784 8.824 1.00 84.31 173 GLU A O 1
ATOM 1446 N N . SER A 1 174 ? -0.886 0.067 9.990 1.00 81.62 174 SER A N 1
ATOM 1447 C CA . SER A 1 174 ? -1.466 -0.228 11.305 1.00 81.62 174 SER A CA 1
ATOM 1448 C C . SER A 1 174 ? -2.763 0.542 11.549 1.00 81.62 174 SER A C 1
ATOM 1450 O O . SER A 1 174 ? -3.757 -0.030 11.992 1.00 81.62 174 SER A O 1
ATOM 1452 N N . ALA A 1 175 ? -2.796 1.827 11.187 1.00 84.19 175 ALA A N 1
ATOM 1453 C CA . ALA A 1 175 ? -4.019 2.625 11.231 1.00 84.19 175 ALA A CA 1
ATOM 1454 C C . ALA A 1 175 ? -5.114 2.045 10.316 1.00 84.19 175 ALA A C 1
ATOM 1456 O O . ALA A 1 175 ? -6.292 2.055 10.674 1.00 84.19 175 ALA A O 1
ATOM 1457 N N . THR A 1 176 ? -4.730 1.486 9.164 1.00 85.56 176 THR A N 1
ATOM 1458 C CA . THR A 1 176 ? -5.654 0.826 8.230 1.00 85.56 176 THR A CA 1
ATOM 1459 C C . THR A 1 176 ? -6.263 -0.437 8.839 1.00 85.56 176 THR A C 1
ATOM 1461 O O . THR A 1 176 ? -7.465 -0.647 8.688 1.00 85.56 176 THR A O 1
ATOM 1464 N N . VAL A 1 177 ? -5.486 -1.235 9.583 1.00 85.19 177 VAL A N 1
ATOM 1465 C CA . VAL A 1 177 ? -6.005 -2.397 10.333 1.00 85.19 177 VAL A CA 1
ATOM 1466 C C . VAL A 1 177 ? -7.042 -1.961 11.354 1.00 85.19 177 VAL A C 1
ATOM 1468 O O . VAL A 1 177 ? -8.146 -2.498 11.374 1.00 85.19 177 VAL A O 1
ATOM 1471 N N . VAL A 1 178 ? -6.712 -0.962 12.173 1.00 83.94 178 VAL A N 1
ATOM 1472 C CA . VAL A 1 178 ? -7.629 -0.447 13.197 1.00 83.94 178 VAL A CA 1
ATOM 1473 C C . VAL A 1 178 ? -8.928 0.036 12.549 1.00 83.94 178 VAL A C 1
ATOM 1475 O O . VAL A 1 178 ? -10.015 -0.341 12.986 1.00 83.94 178 VAL A O 1
ATOM 1478 N N . ALA A 1 179 ? -8.832 0.796 11.454 1.00 83.00 179 ALA A N 1
ATOM 1479 C CA . ALA A 1 179 ? -9.997 1.254 10.704 1.00 83.00 179 ALA A CA 1
ATOM 1480 C C . ALA A 1 179 ? -10.843 0.090 10.152 1.00 83.00 179 ALA A C 1
ATOM 1482 O O . ALA A 1 179 ? -12.065 0.123 10.272 1.00 83.00 179 ALA A O 1
ATOM 1483 N N . LEU A 1 180 ? -10.216 -0.955 9.598 1.00 83.88 180 LEU A N 1
ATOM 1484 C CA . LEU A 1 180 ? -10.917 -2.146 9.106 1.00 83.88 180 LEU A CA 1
ATOM 1485 C C . LEU A 1 180 ? -11.627 -2.917 10.220 1.00 83.88 180 LEU A C 1
ATOM 1487 O O . LEU A 1 180 ? -12.743 -3.386 10.007 1.00 83.88 180 LEU A O 1
ATOM 1491 N N . VAL A 1 181 ? -11.007 -3.048 11.394 1.00 85.25 181 VAL A N 1
ATOM 1492 C CA . VAL A 1 181 ? -11.619 -3.712 12.553 1.00 85.25 181 VAL A CA 1
ATOM 1493 C C . VAL A 1 181 ? -12.878 -2.959 12.976 1.00 85.25 181 VAL A C 1
ATOM 1495 O O . VAL A 1 181 ? -13.940 -3.568 13.084 1.00 85.25 181 VAL A O 1
ATOM 1498 N N . PHE A 1 182 ? -12.804 -1.632 13.116 1.00 82.50 182 PHE A N 1
ATOM 1499 C CA . PHE A 1 182 ? -13.985 -0.820 13.417 1.00 82.50 182 PHE A CA 1
ATOM 1500 C C . PHE A 1 182 ? -15.055 -0.914 12.326 1.00 82.50 182 PHE A C 1
ATOM 1502 O O . PHE A 1 182 ? -16.233 -1.050 12.640 1.00 82.50 182 PHE A O 1
ATOM 1509 N N . ASP A 1 183 ? -14.669 -0.872 11.051 1.00 78.81 183 ASP A N 1
ATOM 1510 C CA . ASP A 1 183 ? -15.610 -0.988 9.932 1.00 78.81 183 ASP A CA 1
ATOM 1511 C C . ASP A 1 183 ? -16.264 -2.377 9.844 1.00 78.81 183 ASP A C 1
ATOM 1513 O O . ASP A 1 183 ? -17.388 -2.494 9.351 1.00 78.81 183 ASP A O 1
ATOM 1517 N N . THR A 1 184 ? -15.581 -3.419 10.325 1.00 84.81 184 THR A N 1
ATOM 1518 C CA . THR A 1 184 ? -16.102 -4.792 10.406 1.00 84.81 184 THR A CA 1
ATOM 1519 C C . THR A 1 184 ? -17.064 -4.941 11.579 1.00 84.81 184 THR A C 1
ATOM 1521 O O . THR A 1 184 ? -18.180 -5.408 11.385 1.00 84.81 184 THR A O 1
ATOM 1524 N N . ILE A 1 185 ? -16.685 -4.476 12.775 1.00 83.50 185 ILE A N 1
ATOM 1525 C CA . ILE A 1 185 ? -17.543 -4.519 13.974 1.00 83.50 185 ILE A CA 1
ATOM 1526 C C . ILE A 1 185 ? -18.820 -3.699 13.762 1.00 83.50 185 ILE A C 1
ATOM 1528 O O . ILE A 1 185 ? -19.904 -4.117 14.154 1.00 83.50 185 ILE A O 1
ATOM 1532 N N . LEU A 1 186 ? -18.703 -2.536 13.117 1.00 79.06 186 LEU A N 1
ATOM 1533 C CA . LEU A 1 186 ? -19.833 -1.646 12.847 1.00 79.06 186 LEU A CA 1
ATOM 1534 C C . LEU A 1 186 ? -20.632 -2.038 11.593 1.00 79.06 186 LEU A C 1
ATOM 1536 O O . LEU A 1 186 ? -21.555 -1.308 11.239 1.00 79.06 186 LEU A O 1
ATOM 1540 N N . LEU A 1 187 ? -20.260 -3.127 10.900 1.00 77.69 187 LEU A N 1
ATOM 1541 C CA . LEU A 1 187 ? -20.906 -3.629 9.675 1.00 77.69 187 LEU A CA 1
ATOM 1542 C C . LEU A 1 187 ? -21.202 -2.529 8.639 1.00 77.69 187 LEU A C 1
ATOM 1544 O O . LEU A 1 187 ? -22.212 -2.554 7.937 1.00 77.69 187 LEU A O 1
ATOM 1548 N N . LYS A 1 188 ? -20.319 -1.526 8.549 1.00 68.75 188 LYS A N 1
ATOM 1549 C CA . LYS A 1 188 ? -20.556 -0.326 7.728 1.00 68.75 188 LYS A CA 1
ATOM 1550 C C . LYS A 1 188 ? -20.592 -0.637 6.239 1.00 68.75 188 LYS A C 1
ATOM 1552 O O . LYS A 1 188 ? -21.345 -0.009 5.494 1.00 68.75 188 LYS A O 1
ATOM 1557 N N . ASP A 1 189 ? -19.775 -1.603 5.831 1.00 68.19 189 ASP A N 1
ATOM 1558 C CA . ASP A 1 189 ? -19.620 -2.037 4.452 1.00 68.19 189 ASP A CA 1
ATOM 1559 C C . ASP A 1 189 ? -19.735 -3.560 4.382 1.00 68.19 189 ASP A C 1
ATOM 1561 O O . ASP A 1 189 ? -19.044 -4.267 5.110 1.00 68.19 189 ASP A O 1
ATOM 1565 N N . GLY A 1 190 ? -20.538 -4.083 3.452 1.00 70.25 190 GLY A N 1
ATOM 1566 C CA . GLY A 1 190 ? -20.690 -5.534 3.266 1.00 70.25 190 GLY A CA 1
ATOM 1567 C C . GLY A 1 190 ? -19.395 -6.258 2.866 1.00 70.25 190 GLY A C 1
ATOM 1568 O O . GLY A 1 190 ? -19.317 -7.476 2.966 1.00 70.25 190 GLY A O 1
ATOM 1569 N N . THR A 1 191 ? -18.358 -5.524 2.444 1.00 80.50 191 THR A N 1
ATOM 1570 C CA . THR A 1 191 ? -17.056 -6.084 2.050 1.00 80.50 191 THR A CA 1
ATOM 1571 C C . THR A 1 191 ? -15.961 -5.910 3.109 1.00 80.50 191 THR A C 1
ATOM 1573 O O . THR A 1 191 ? -14.846 -6.376 2.886 1.00 80.50 191 THR A O 1
ATOM 1576 N N . SER A 1 192 ? -16.211 -5.209 4.228 1.00 78.50 192 SER A N 1
ATOM 1577 C CA . SER A 1 192 ? -15.154 -4.864 5.200 1.00 78.50 192 SER A CA 1
ATOM 1578 C C . SER A 1 192 ? -14.557 -6.097 5.877 1.00 78.50 192 SER A C 1
ATOM 1580 O O . SER A 1 192 ? -13.333 -6.209 5.941 1.00 78.50 192 SER A O 1
ATOM 1582 N N . GLY A 1 193 ? -15.398 -7.054 6.281 1.00 81.12 193 GLY A N 1
ATOM 1583 C CA . GLY A 1 193 ? -14.954 -8.309 6.894 1.00 81.12 193 GLY A CA 1
ATOM 1584 C C . GLY A 1 193 ? -14.095 -9.158 5.955 1.00 81.12 193 GLY A C 1
ATOM 1585 O O . GLY A 1 193 ? -13.039 -9.641 6.356 1.00 81.12 193 GLY A O 1
ATOM 1586 N N . PHE A 1 194 ? -14.479 -9.262 4.677 1.00 85.75 194 PHE A N 1
ATOM 1587 C CA . PHE A 1 194 ? -13.668 -9.943 3.662 1.00 85.75 194 PHE A CA 1
ATOM 1588 C C . PHE A 1 194 ? -12.299 -9.270 3.503 1.00 85.75 194 PHE A C 1
ATOM 1590 O O . PHE A 1 194 ? -11.265 -9.932 3.577 1.00 85.75 194 PHE A O 1
ATOM 1597 N N . SER A 1 195 ? -12.275 -7.941 3.355 1.00 85.38 195 SER A N 1
ATOM 1598 C CA . SER A 1 195 ? -11.020 -7.191 3.261 1.00 85.38 195 SER A CA 1
ATOM 1599 C C . SER A 1 195 ? -10.145 -7.356 4.507 1.00 85.38 195 SER A C 1
ATOM 1601 O O . SER A 1 195 ? -8.927 -7.428 4.371 1.00 85.38 195 SER A O 1
ATOM 1603 N N . LEU A 1 196 ? -10.736 -7.447 5.704 1.00 86.50 196 LEU A N 1
ATOM 1604 C CA . LEU A 1 196 ? -10.004 -7.666 6.952 1.00 86.50 196 LEU A CA 1
ATOM 1605 C C . LEU A 1 196 ? -9.326 -9.043 6.977 1.00 86.50 196 LEU A C 1
ATOM 1607 O O . LEU A 1 196 ? -8.142 -9.118 7.295 1.00 86.50 196 LEU A O 1
ATOM 1611 N N . VAL A 1 197 ? -10.035 -10.114 6.607 1.00 89.00 197 VAL A N 1
ATOM 1612 C CA . VAL A 1 197 ? -9.468 -11.475 6.572 1.00 89.00 197 VAL A CA 1
ATOM 1613 C C . VAL A 1 197 ? -8.303 -11.554 5.587 1.00 89.00 197 VAL A C 1
ATOM 1615 O O . VAL A 1 197 ? -7.226 -12.031 5.948 1.00 89.00 197 VAL A O 1
ATOM 1618 N N . PHE A 1 198 ? -8.476 -11.020 4.373 1.00 89.00 198 PHE A N 1
ATOM 1619 C CA . PHE A 1 198 ? -7.400 -10.970 3.378 1.00 89.00 198 PHE A CA 1
ATOM 1620 C C . PHE A 1 198 ? -6.205 -10.15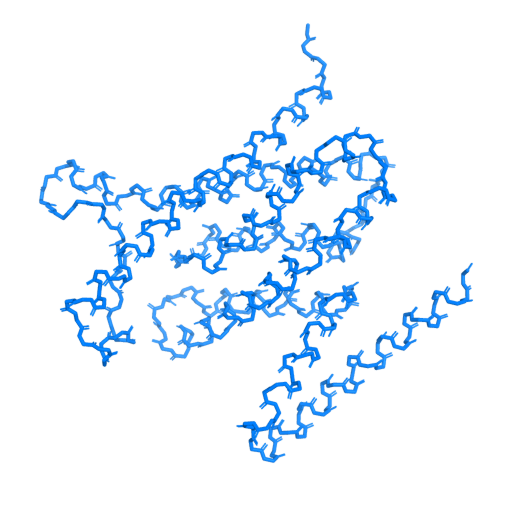5 3.867 1.00 89.00 198 PHE A C 1
ATOM 1622 O O . PHE A 1 198 ? -5.061 -10.583 3.719 1.00 89.00 198 PHE A O 1
ATOM 1629 N N . TYR A 1 199 ? -6.460 -9.003 4.489 1.00 88.31 199 TYR A N 1
ATOM 1630 C CA . TYR A 1 199 ? -5.400 -8.170 5.036 1.00 88.31 199 TYR A CA 1
ATOM 1631 C C . TYR A 1 199 ? -4.617 -8.892 6.135 1.00 88.31 199 TYR A C 1
ATOM 1633 O O . TYR A 1 199 ? -3.390 -8.883 6.110 1.00 88.31 199 TYR A O 1
ATOM 1641 N N . ILE A 1 200 ? -5.301 -9.540 7.084 1.00 88.62 200 ILE A N 1
ATOM 1642 C CA . ILE A 1 200 ? -4.655 -10.294 8.167 1.00 88.62 200 ILE A CA 1
ATOM 1643 C C . ILE A 1 200 ? -3.834 -11.453 7.597 1.00 88.62 200 ILE A C 1
ATOM 1645 O O . ILE A 1 200 ? -2.704 -11.655 8.033 1.00 88.62 200 ILE A O 1
ATOM 1649 N N . GLY A 1 201 ? -4.349 -12.171 6.594 1.00 87.75 201 GLY A N 1
ATOM 1650 C CA . GLY A 1 201 ? -3.606 -13.232 5.910 1.00 87.75 201 GLY A CA 1
ATOM 1651 C C . GLY A 1 201 ? -2.315 -12.722 5.258 1.00 87.75 201 GLY A C 1
ATOM 1652 O O . GLY A 1 201 ? -1.242 -13.285 5.477 1.00 87.75 201 GLY A O 1
ATOM 1653 N N . LEU A 1 202 ? -2.388 -11.607 4.525 1.00 86.56 202 LEU A N 1
ATOM 1654 C CA . LEU A 1 202 ? -1.209 -10.969 3.927 1.00 86.56 202 LEU A CA 1
ATOM 1655 C C . LEU A 1 202 ? -0.244 -10.423 4.987 1.00 86.56 202 LEU A C 1
ATOM 1657 O O . LEU A 1 202 ? 0.971 -10.551 4.844 1.00 86.56 202 LEU A O 1
ATOM 1661 N N . PHE A 1 203 ? -0.759 -9.848 6.073 1.00 84.44 203 PHE A N 1
ATOM 1662 C CA . PHE A 1 203 ? 0.060 -9.355 7.176 1.00 84.44 203 PHE A CA 1
ATOM 1663 C C . PHE A 1 203 ? 0.779 -10.497 7.904 1.00 84.44 203 PHE A C 1
ATOM 1665 O O . PHE A 1 203 ? 1.955 -10.373 8.239 1.00 84.44 203 PHE A O 1
ATOM 1672 N N . TRP A 1 204 ? 0.114 -11.640 8.085 1.00 85.50 204 TRP A N 1
ATOM 1673 C CA . TRP A 1 204 ? 0.739 -12.843 8.622 1.00 85.50 204 TRP A CA 1
ATOM 1674 C C . TRP A 1 204 ? 1.890 -13.310 7.730 1.00 85.50 204 TRP A C 1
ATOM 1676 O O . TRP A 1 204 ? 2.984 -13.570 8.226 1.00 85.50 204 TRP A O 1
ATOM 1686 N N . LEU A 1 205 ? 1.696 -13.355 6.408 1.00 84.69 205 LEU A N 1
ATOM 1687 C CA . LEU A 1 205 ? 2.776 -13.664 5.465 1.00 84.69 205 LEU A CA 1
ATOM 1688 C C . LEU A 1 205 ? 3.940 -12.670 5.591 1.00 84.69 205 LEU A C 1
ATOM 1690 O O . LEU A 1 205 ? 5.089 -13.094 5.716 1.00 84.69 205 LEU A O 1
ATOM 1694 N N . ARG A 1 206 ? 3.659 -11.365 5.684 1.00 83.38 206 ARG A N 1
ATOM 1695 C CA . ARG A 1 206 ? 4.685 -10.333 5.913 1.00 83.38 206 ARG A CA 1
ATOM 1696 C C . ARG A 1 206 ? 5.479 -10.565 7.192 1.00 83.38 206 ARG A C 1
ATOM 1698 O O . ARG A 1 206 ? 6.699 -10.473 7.163 1.00 83.38 206 ARG A O 1
ATOM 1705 N N . LEU A 1 207 ? 4.832 -10.925 8.299 1.00 81.31 207 LEU A N 1
ATOM 1706 C CA . LEU A 1 207 ? 5.538 -11.253 9.544 1.00 81.31 207 LEU A CA 1
ATOM 1707 C C . LEU A 1 207 ? 6.459 -12.470 9.407 1.00 81.31 207 LEU A C 1
ATOM 1709 O O . LEU A 1 207 ? 7.436 -12.585 10.146 1.00 81.31 207 LEU A O 1
ATOM 1713 N N . ASN A 1 208 ? 6.156 -13.390 8.490 1.00 80.69 208 ASN A N 1
ATOM 1714 C CA . ASN A 1 208 ? 6.967 -14.582 8.286 1.00 80.69 208 ASN A CA 1
ATOM 1715 C C . ASN A 1 208 ? 8.212 -14.323 7.428 1.00 80.69 208 ASN A C 1
ATOM 1717 O O . ASN A 1 208 ? 9.241 -14.936 7.704 1.00 80.69 208 ASN A O 1
ATOM 1721 N N . PHE A 1 209 ? 8.130 -13.436 6.433 1.00 77.12 209 PHE A N 1
ATOM 1722 C CA . PHE A 1 209 ? 9.192 -13.253 5.433 1.00 77.12 209 PHE A CA 1
ATOM 1723 C C . PHE A 1 209 ? 9.915 -11.901 5.508 1.00 77.12 209 PHE A C 1
ATOM 1725 O O . PHE A 1 209 ? 11.058 -11.804 5.076 1.00 77.12 209 PHE A O 1
ATOM 1732 N N . ASN A 1 210 ? 9.304 -10.870 6.099 1.00 75.38 210 ASN A N 1
ATOM 1733 C CA . ASN A 1 210 ? 9.853 -9.516 6.122 1.00 75.38 210 ASN A CA 1
ATOM 1734 C C . ASN A 1 210 ? 10.392 -9.138 7.519 1.00 75.38 210 ASN A C 1
ATOM 1736 O O . ASN A 1 210 ? 9.673 -9.082 8.522 1.00 75.38 210 ASN A O 1
ATOM 1740 N N . SER A 1 211 ? 11.690 -8.833 7.591 1.00 72.06 211 SER A N 1
ATOM 1741 C CA . SER A 1 211 ? 12.368 -8.343 8.804 1.00 72.06 211 SER A CA 1
ATOM 1742 C C . SER A 1 211 ? 11.865 -6.975 9.267 1.00 72.06 211 SER A C 1
ATOM 1744 O O . SER A 1 211 ? 11.680 -6.758 10.464 1.00 72.06 211 SER A O 1
ATOM 1746 N N . TYR A 1 212 ? 11.587 -6.067 8.335 1.00 70.62 212 TYR A N 1
ATOM 1747 C CA . TYR A 1 212 ? 11.058 -4.737 8.619 1.00 70.62 212 TYR A CA 1
ATOM 1748 C C . TYR A 1 212 ? 9.639 -4.800 9.197 1.00 70.62 212 TYR A C 1
ATOM 1750 O O . TYR A 1 212 ? 9.341 -4.132 10.188 1.00 70.62 212 TYR A O 1
ATOM 1758 N N . ALA A 1 213 ? 8.782 -5.664 8.641 1.00 74.12 213 ALA A N 1
ATOM 1759 C CA . ALA A 1 213 ? 7.425 -5.878 9.146 1.00 74.12 213 ALA A CA 1
ATOM 1760 C C . ALA A 1 213 ? 7.429 -6.391 10.595 1.00 74.12 213 ALA A C 1
ATOM 1762 O O . ALA A 1 213 ? 6.653 -5.911 11.422 1.00 74.12 213 ALA A O 1
ATOM 1763 N N . ARG A 1 214 ? 8.348 -7.309 10.927 1.00 79.38 214 ARG A N 1
ATOM 1764 C CA . ARG A 1 214 ? 8.534 -7.822 12.294 1.00 79.38 214 ARG A CA 1
ATOM 1765 C C . ARG A 1 214 ? 8.968 -6.739 13.276 1.00 79.38 214 ARG A C 1
ATOM 1767 O O . ARG A 1 214 ? 8.387 -6.630 14.351 1.00 79.38 214 ARG A O 1
ATOM 1774 N N . ILE A 1 215 ? 9.947 -5.914 12.900 1.00 77.62 215 ILE A N 1
ATOM 1775 C CA . ILE A 1 215 ? 10.421 -4.802 13.739 1.00 77.62 215 ILE A CA 1
ATOM 1776 C C . ILE A 1 215 ? 9.303 -3.777 13.954 1.00 77.62 215 ILE A C 1
ATOM 1778 O O . ILE A 1 215 ? 9.106 -3.289 15.066 1.00 77.62 215 ILE A O 1
ATOM 1782 N N . ASN A 1 216 ? 8.543 -3.449 12.909 1.00 75.06 216 ASN A N 1
ATOM 1783 C CA . ASN A 1 216 ? 7.422 -2.525 13.037 1.00 75.06 216 ASN A CA 1
ATOM 1784 C C . ASN A 1 216 ? 6.319 -3.093 13.944 1.00 75.06 216 ASN A C 1
ATOM 1786 O O . ASN A 1 216 ? 5.834 -2.382 14.820 1.00 75.06 216 ASN A O 1
ATOM 1790 N N . ALA A 1 217 ? 5.976 -4.374 13.788 1.00 78.75 217 ALA A N 1
ATOM 1791 C CA . ALA A 1 217 ? 5.000 -5.042 14.642 1.00 78.75 217 ALA A CA 1
ATOM 1792 C C . ALA A 1 217 ? 5.418 -5.028 16.119 1.00 78.75 217 ALA A C 1
ATOM 1794 O O . ALA A 1 217 ? 4.601 -4.665 16.959 1.00 78.75 217 ALA A O 1
ATOM 1795 N N . LEU A 1 218 ? 6.687 -5.322 16.434 1.00 80.00 218 LEU A N 1
ATOM 1796 C CA . LEU A 1 218 ? 7.211 -5.224 17.804 1.00 80.00 218 LEU A CA 1
ATOM 1797 C C . LEU A 1 218 ? 7.073 -3.806 18.371 1.00 80.00 218 LEU A C 1
ATOM 1799 O O . LEU A 1 218 ? 6.497 -3.631 19.438 1.00 80.00 218 LEU A O 1
ATOM 1803 N N . ASN A 1 219 ? 7.491 -2.783 17.619 1.00 79.31 219 ASN A N 1
ATOM 1804 C CA . ASN A 1 219 ? 7.374 -1.385 18.057 1.00 79.31 219 ASN A CA 1
ATOM 1805 C C . ASN A 1 219 ? 5.924 -0.962 18.354 1.00 79.31 219 ASN A C 1
ATOM 1807 O O . ASN A 1 219 ? 5.683 -0.064 19.161 1.00 79.31 219 ASN A O 1
ATOM 1811 N N . ILE A 1 220 ? 4.952 -1.538 17.646 1.00 77.94 220 ILE A N 1
ATOM 1812 C CA . ILE A 1 220 ? 3.530 -1.260 17.862 1.00 77.94 220 ILE A CA 1
ATOM 1813 C C . ILE A 1 220 ? 3.024 -2.012 19.089 1.00 77.94 220 ILE A C 1
ATOM 1815 O O . ILE A 1 220 ? 2.330 -1.415 19.910 1.00 77.94 220 ILE A O 1
ATOM 1819 N N . LEU A 1 221 ? 3.387 -3.289 19.233 1.00 81.06 221 LEU A N 1
ATOM 1820 C CA . LEU A 1 221 ? 3.027 -4.100 20.394 1.00 81.06 221 LEU A CA 1
ATOM 1821 C C . LEU A 1 221 ? 3.537 -3.462 21.690 1.00 81.06 221 LEU A C 1
ATOM 1823 O O . LEU A 1 221 ? 2.736 -3.248 22.598 1.00 81.06 221 LEU A O 1
ATOM 1827 N N . GLU A 1 222 ? 4.796 -3.018 21.724 1.00 81.88 222 GLU A N 1
ATOM 1828 C CA . GLU A 1 222 ? 5.388 -2.316 22.872 1.00 81.88 222 GLU A CA 1
ATOM 1829 C C . GLU A 1 222 ? 4.612 -1.045 23.250 1.00 81.88 222 GLU A C 1
ATOM 1831 O O . GLU A 1 222 ? 4.404 -0.760 24.429 1.00 81.88 222 GLU A O 1
ATOM 1836 N N . LYS A 1 223 ? 4.127 -0.288 22.256 1.00 81.75 223 LYS A N 1
ATOM 1837 C CA . LYS A 1 223 ? 3.337 0.933 22.483 1.00 81.75 223 LYS A CA 1
ATOM 1838 C C . LYS A 1 223 ? 1.911 0.661 22.952 1.00 81.75 223 LYS A C 1
ATOM 1840 O O . LYS A 1 223 ? 1.345 1.493 23.655 1.00 81.75 223 LYS A O 1
ATOM 1845 N N . ILE A 1 224 ? 1.311 -0.457 22.545 1.00 80.94 224 ILE A N 1
ATOM 1846 C CA . ILE A 1 224 ? -0.066 -0.823 22.912 1.00 80.94 224 ILE A CA 1
ATOM 1847 C C . ILE A 1 224 ? -0.104 -1.515 24.280 1.00 80.94 224 ILE A C 1
ATOM 1849 O O . ILE A 1 224 ? -1.050 -1.311 25.039 1.00 80.94 224 ILE A O 1
ATOM 1853 N N . LYS A 1 225 ? 0.940 -2.274 24.631 1.00 80.50 225 LYS A N 1
ATOM 1854 C CA . LYS A 1 225 ? 1.104 -3.004 25.898 1.00 80.50 225 LYS A CA 1
ATOM 1855 C C . LYS A 1 225 ? 0.699 -2.239 27.172 1.00 80.50 225 LYS A C 1
ATOM 1857 O O . LYS A 1 225 ? -0.013 -2.841 27.980 1.00 80.50 225 LYS A O 1
ATOM 1862 N N . PRO A 1 226 ? 1.058 -0.953 27.383 1.00 82.31 226 PRO A N 1
ATOM 1863 C CA . PRO A 1 226 ? 0.636 -0.220 28.582 1.00 82.31 226 PRO A CA 1
ATOM 1864 C C . PRO A 1 226 ? -0.879 0.023 28.670 1.00 82.31 226 PRO A C 1
ATOM 1866 O O . PRO A 1 226 ? -1.391 0.228 29.766 1.00 82.31 226 PRO A O 1
ATOM 1869 N N . TYR A 1 227 ? -1.606 -0.026 27.552 1.00 83.00 227 TYR A N 1
ATOM 1870 C CA . TYR A 1 227 ? -3.047 0.245 27.487 1.00 83.00 227 TYR A CA 1
ATOM 1871 C C . TYR A 1 227 ? -3.918 -1.020 27.547 1.00 83.00 227 TYR A C 1
ATOM 1873 O O . TYR A 1 227 ? -5.142 -0.931 27.449 1.00 83.00 227 TYR A O 1
ATOM 1881 N N . LEU A 1 228 ? -3.312 -2.203 27.671 1.00 81.12 228 LEU A N 1
ATOM 1882 C CA . LEU A 1 228 ? -4.016 -3.485 27.643 1.00 81.12 228 LEU A CA 1
ATOM 1883 C C . LEU A 1 228 ? -4.335 -4.016 29.044 1.00 81.12 228 LEU A C 1
ATOM 1885 O O . LEU A 1 228 ? -3.593 -3.794 29.999 1.00 81.12 228 LEU A O 1
ATOM 1889 N N . SER A 1 229 ? -5.421 -4.786 29.144 1.00 82.69 229 SER A N 1
ATOM 1890 C CA . SER A 1 229 ? -5.735 -5.577 30.338 1.00 82.69 229 SER A CA 1
ATOM 1891 C C . SER A 1 229 ? -4.721 -6.710 30.532 1.00 82.69 229 SER A C 1
ATOM 1893 O O . SER A 1 229 ? -4.097 -7.168 29.573 1.00 82.69 229 SER A O 1
ATOM 1895 N N . ASP A 1 230 ? -4.566 -7.212 31.758 1.00 81.31 230 ASP A N 1
ATOM 1896 C CA . ASP A 1 230 ? -3.530 -8.208 32.075 1.00 81.31 230 ASP A CA 1
ATOM 1897 C C . ASP A 1 230 ? -3.680 -9.527 31.297 1.00 81.31 230 ASP A C 1
ATOM 1899 O O . ASP A 1 230 ? -2.687 -10.173 30.958 1.00 81.31 230 ASP A O 1
ATOM 1903 N N . ASN A 1 231 ? -4.907 -9.892 30.911 1.00 79.25 231 ASN A N 1
ATOM 1904 C CA . ASN A 1 231 ? -5.149 -11.035 30.028 1.00 79.25 231 ASN A CA 1
ATOM 1905 C C . ASN A 1 231 ? -4.648 -10.774 28.602 1.00 79.25 231 ASN A C 1
ATOM 1907 O O . ASN A 1 231 ? -4.034 -11.651 27.998 1.00 79.25 231 ASN A O 1
ATOM 1911 N N . ALA A 1 232 ? -4.863 -9.568 28.072 1.00 78.06 232 ALA A N 1
ATOM 1912 C CA . ALA A 1 232 ? -4.379 -9.184 26.751 1.00 78.06 232 ALA A CA 1
ATOM 1913 C C . ALA A 1 232 ? -2.848 -9.022 26.718 1.00 78.06 232 ALA A C 1
ATOM 1915 O O . ALA A 1 232 ? -2.231 -9.375 25.714 1.00 78.06 232 ALA A O 1
ATOM 1916 N N . LYS A 1 233 ? -2.218 -8.595 27.824 1.00 81.62 233 LYS A N 1
ATOM 1917 C CA . LYS A 1 233 ? -0.749 -8.556 27.952 1.00 81.62 233 LYS A CA 1
AT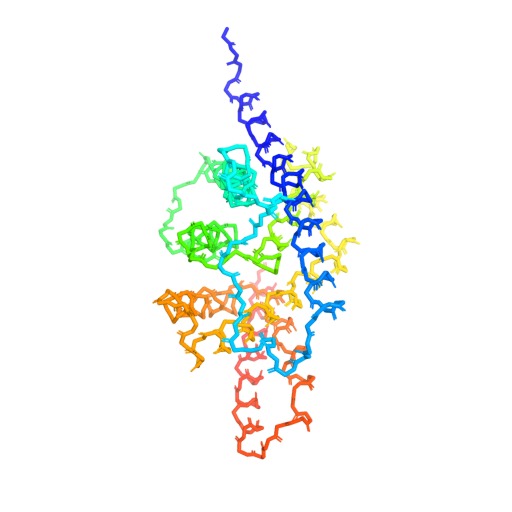OM 1918 C C . LYS A 1 233 ? -0.116 -9.933 27.742 1.00 81.62 233 LYS A C 1
ATOM 1920 O O . LYS A 1 233 ? 0.815 -10.039 26.955 1.00 81.62 233 LYS A O 1
ATOM 1925 N N . LYS A 1 234 ? -0.685 -11.003 28.316 1.00 82.50 234 LYS A N 1
ATOM 1926 C CA . LYS A 1 234 ? -0.193 -12.383 28.107 1.00 82.50 234 LYS A CA 1
ATOM 1927 C C . LYS A 1 234 ? -0.209 -12.806 26.632 1.00 82.50 234 LYS A C 1
ATOM 1929 O O . LYS A 1 234 ? 0.702 -13.495 26.175 1.00 82.50 234 LYS A O 1
ATOM 1934 N N . PHE A 1 235 ? -1.230 -12.398 25.872 1.00 81.81 235 PHE A N 1
ATOM 1935 C CA . PHE A 1 235 ? -1.282 -12.653 24.427 1.00 81.81 235 PHE A CA 1
ATOM 1936 C C . PHE A 1 235 ? -0.222 -11.852 23.668 1.00 81.81 235 PHE A C 1
ATOM 1938 O O . PHE A 1 235 ? 0.417 -12.395 22.766 1.00 81.81 235 PHE A O 1
ATOM 1945 N N . VAL A 1 236 ? -0.010 -10.591 24.050 1.00 79.56 236 VAL A N 1
ATOM 1946 C CA . VAL A 1 236 ? 1.038 -9.744 23.470 1.00 79.56 236 VAL A CA 1
ATOM 1947 C C . VAL A 1 236 ? 2.427 -10.308 23.752 1.00 79.56 236 VAL A C 1
ATOM 1949 O O . VAL A 1 236 ? 3.201 -10.448 22.814 1.00 79.56 236 VAL A O 1
ATOM 1952 N N . ASP A 1 237 ? 2.715 -10.750 24.975 1.00 83.19 237 ASP A N 1
ATOM 1953 C CA . ASP A 1 237 ? 4.005 -11.356 25.336 1.00 83.19 237 ASP A CA 1
ATOM 1954 C C . ASP A 1 237 ? 4.280 -12.639 24.526 1.00 83.19 237 ASP A C 1
ATOM 1956 O O . ASP A 1 237 ? 5.402 -12.906 24.076 1.00 83.19 237 ASP A O 1
ATOM 1960 N N . LYS A 1 238 ? 3.235 -13.436 24.266 1.00 85.31 238 LYS A N 1
ATOM 1961 C CA . LYS A 1 238 ? 3.328 -14.618 23.397 1.00 85.31 238 LYS A CA 1
ATOM 1962 C C . LYS A 1 238 ? 3.599 -14.240 21.933 1.00 85.31 238 LYS A C 1
ATOM 1964 O O . LYS A 1 238 ? 4.356 -14.926 21.249 1.00 85.31 238 LYS A O 1
ATOM 1969 N N . ALA A 1 239 ? 3.003 -13.155 21.444 1.00 81.25 239 ALA A N 1
ATOM 1970 C CA . ALA A 1 239 ? 3.264 -12.645 20.100 1.00 81.25 239 ALA A CA 1
ATOM 1971 C C . ALA A 1 239 ? 4.681 -12.052 19.974 1.00 81.25 239 ALA A C 1
ATOM 1973 O O . ALA A 1 239 ? 5.383 -12.357 19.009 1.00 81.25 239 ALA A O 1
ATOM 1974 N N . GLU A 1 240 ? 5.131 -11.269 20.960 1.00 83.44 240 GLU A N 1
ATOM 1975 C CA . GLU A 1 240 ? 6.483 -10.699 21.034 1.00 83.44 240 GLU A CA 1
ATOM 1976 C C . GLU A 1 240 ? 7.544 -11.804 21.026 1.00 83.44 240 GLU A C 1
ATOM 1978 O O . GLU A 1 240 ? 8.469 -11.770 20.212 1.00 83.44 240 GLU A O 1
ATOM 1983 N N . SER A 1 241 ? 7.375 -12.832 21.863 1.00 83.00 241 SER A N 1
ATOM 1984 C CA . SER A 1 241 ? 8.297 -13.973 21.916 1.00 83.00 241 SER A CA 1
ATOM 1985 C C . SER A 1 241 ? 8.346 -14.756 20.600 1.00 83.00 241 SER A C 1
ATOM 1987 O O . SER A 1 241 ? 9.440 -15.091 20.142 1.00 83.00 241 SER A O 1
ATOM 1989 N N . TYR A 1 242 ? 7.208 -14.983 19.933 1.00 84.06 242 TYR A N 1
ATOM 1990 C CA . TYR A 1 242 ? 7.183 -15.606 18.604 1.00 84.06 242 TYR A CA 1
ATOM 1991 C C . TYR A 1 242 ? 7.970 -14.790 17.567 1.00 84.06 242 TYR A C 1
ATOM 1993 O O . TYR A 1 242 ? 8.804 -15.338 16.840 1.00 84.06 242 TYR A O 1
ATOM 2001 N N . ILE A 1 243 ? 7.748 -13.472 17.515 1.00 80.94 243 ILE A N 1
ATOM 2002 C CA . ILE A 1 243 ? 8.448 -12.596 16.569 1.00 80.94 243 ILE A CA 1
ATOM 2003 C C . ILE A 1 243 ? 9.952 -12.564 16.879 1.00 80.94 243 ILE A C 1
ATOM 2005 O O . ILE A 1 243 ? 10.771 -12.680 15.963 1.00 80.94 243 ILE A O 1
ATOM 2009 N N . PHE A 1 244 ? 10.328 -12.470 18.157 1.00 82.00 244 PHE A N 1
ATOM 2010 C CA . PHE A 1 244 ? 11.724 -12.438 18.592 1.00 82.00 244 PHE A CA 1
ATOM 2011 C C . PHE A 1 244 ? 12.475 -13.731 18.254 1.00 82.00 244 PHE A C 1
ATOM 2013 O O . PHE A 1 244 ? 13.583 -13.679 17.712 1.00 82.00 244 PHE A O 1
ATOM 2020 N N . LEU A 1 245 ? 11.862 -14.897 18.494 1.00 82.44 245 LEU A N 1
ATOM 2021 C CA . LEU A 1 245 ? 12.427 -16.197 18.115 1.00 82.44 245 LEU A CA 1
ATOM 2022 C C . LEU A 1 245 ? 12.710 -16.266 16.613 1.00 82.44 245 LEU A C 1
ATOM 2024 O O . LEU A 1 245 ? 13.767 -16.746 16.200 1.00 82.44 245 LEU A O 1
ATOM 2028 N N . LYS A 1 246 ? 11.803 -15.727 15.798 1.00 78.69 246 LYS A N 1
ATOM 2029 C CA . LYS A 1 246 ? 11.953 -15.713 14.345 1.00 78.69 246 LYS A CA 1
ATOM 2030 C C . LYS A 1 246 ? 13.080 -14.787 13.878 1.00 78.69 246 LYS A C 1
ATOM 2032 O O . LYS A 1 246 ? 13.853 -15.157 13.002 1.00 78.69 246 LYS A O 1
ATOM 2037 N N . ILE A 1 247 ? 13.216 -13.606 14.488 1.00 79.62 247 ILE A N 1
ATOM 2038 C CA . ILE A 1 247 ? 14.340 -12.691 14.217 1.00 79.62 247 ILE A CA 1
ATOM 2039 C C . ILE A 1 247 ? 15.673 -13.354 14.594 1.00 79.62 247 ILE A C 1
ATOM 2041 O O . ILE A 1 247 ? 16.650 -13.250 13.850 1.00 79.62 247 ILE A O 1
ATOM 2045 N N . LYS A 1 248 ? 15.720 -14.059 15.733 1.00 79.56 248 LYS A N 1
ATOM 2046 C CA . LYS A 1 248 ? 16.912 -14.792 16.177 1.00 79.56 248 LYS A CA 1
ATOM 2047 C C . LYS A 1 248 ? 17.295 -15.898 15.189 1.00 79.56 248 LYS A C 1
ATOM 2049 O O . LYS A 1 248 ? 18.470 -16.014 14.855 1.00 79.56 248 LYS A O 1
ATOM 2054 N N . GLN A 1 249 ? 16.324 -16.668 14.695 1.00 78.69 249 GLN A N 1
ATOM 2055 C CA . GLN A 1 249 ? 16.560 -17.703 13.681 1.00 78.69 249 GLN A CA 1
ATOM 2056 C C . GLN A 1 249 ? 17.157 -17.135 12.389 1.00 78.69 249 GLN A C 1
ATOM 2058 O O . GLN A 1 249 ? 18.091 -17.725 11.849 1.00 78.69 249 GLN A O 1
ATOM 2063 N N . ASP A 1 250 ? 16.681 -15.984 11.918 1.00 72.38 250 ASP A N 1
ATOM 2064 C CA . ASP A 1 250 ? 17.211 -15.391 10.686 1.00 72.38 250 ASP A CA 1
ATOM 2065 C C . ASP A 1 250 ? 18.623 -14.833 10.858 1.00 72.38 250 ASP A C 1
ATOM 2067 O O . ASP A 1 250 ? 19.459 -15.023 9.978 1.00 72.38 250 ASP A O 1
ATOM 2071 N N . ARG A 1 251 ? 18.939 -14.235 12.016 1.00 70.75 251 ARG A N 1
ATOM 2072 C CA . ARG A 1 251 ? 20.324 -13.836 12.323 1.00 70.75 251 ARG A CA 1
ATOM 2073 C C . ARG A 1 251 ? 21.278 -15.030 12.311 1.00 70.75 251 ARG A C 1
ATOM 2075 O O . ARG A 1 251 ? 22.366 -14.915 11.761 1.00 70.75 251 ARG A O 1
ATOM 2082 N N . LEU A 1 252 ? 20.858 -16.169 12.865 1.00 69.88 252 LEU A N 1
ATOM 2083 C CA . LEU A 1 252 ? 21.658 -17.398 12.861 1.00 69.88 252 LEU A CA 1
ATOM 2084 C C . LEU A 1 252 ? 21.866 -17.948 11.440 1.00 69.88 252 LEU A C 1
ATOM 2086 O O . LEU A 1 252 ? 22.955 -18.409 11.117 1.00 69.88 252 LEU A O 1
ATOM 2090 N N . ARG A 1 253 ? 20.861 -17.854 10.557 1.00 64.81 253 ARG A N 1
ATOM 2091 C CA . ARG A 1 253 ? 21.009 -18.243 9.141 1.00 64.81 253 ARG A CA 1
ATOM 2092 C C . ARG A 1 253 ? 21.964 -17.331 8.372 1.00 64.81 253 ARG A C 1
ATOM 2094 O O . ARG A 1 253 ? 22.688 -17.825 7.518 1.00 64.81 253 ARG A O 1
ATOM 2101 N N . CYS A 1 254 ? 21.976 -16.032 8.670 1.00 59.72 254 CYS A N 1
ATOM 2102 C CA . CYS A 1 254 ? 22.903 -15.074 8.061 1.00 59.72 254 CYS A CA 1
ATOM 2103 C C . CYS A 1 254 ? 24.350 -15.223 8.551 1.00 59.72 254 CYS A C 1
ATOM 2105 O O . CYS A 1 254 ? 25.250 -14.788 7.850 1.00 59.72 254 CYS A O 1
ATOM 2107 N N . GLN A 1 255 ? 24.579 -15.798 9.736 1.00 54.59 255 GLN A N 1
ATOM 2108 C CA . GLN A 1 255 ? 25.926 -16.074 10.255 1.00 54.59 255 GLN A CA 1
ATOM 2109 C C . GLN A 1 255 ? 26.520 -17.391 9.732 1.00 54.59 255 GLN A C 1
ATOM 2111 O O . GLN A 1 255 ? 27.734 -17.549 9.739 1.00 54.59 255 GLN A O 1
ATOM 2116 N N . ASN A 1 256 ? 25.670 -18.320 9.281 1.00 48.91 256 ASN A N 1
ATOM 2117 C CA . ASN A 1 256 ? 26.066 -19.629 8.749 1.00 48.91 256 ASN A CA 1
ATOM 2118 C C . ASN A 1 256 ? 26.128 -19.671 7.205 1.00 48.91 256 ASN A C 1
ATOM 2120 O O . ASN A 1 256 ? 26.211 -20.755 6.629 1.00 48.91 256 ASN A O 1
ATOM 2124 N N . ARG A 1 257 ? 26.039 -18.514 6.542 1.00 43.28 257 ARG A N 1
ATOM 2125 C CA . ARG A 1 257 ? 26.239 -18.318 5.098 1.00 43.28 257 ARG A CA 1
ATOM 2126 C C . ARG A 1 257 ? 27.438 -17.411 4.885 1.00 43.28 257 ARG A C 1
ATOM 2128 O O . ARG A 1 257 ? 28.143 -17.648 3.886 1.00 43.28 257 ARG A O 1
#

Radius of gyration: 20.53 Å; chains: 1; bounding box: 55×43×66 Å

pLDDT: mean 80.64, std 11.24, range [43.28, 96.19]

Secondary structure (DSSP, 8-state):
---HHHHHHHHHHHHHHHHHHHHHHHHHHHHHHHHHHHHHS-GGGTTT---S---SS-SSSHHHHHHHHHHHHHHHHHHHHHHHHHHHHHHHHTTT----HHHHHH-HHHHHHHHHHHHHHSS---HHHHHHHHHHHHHHHHTHHHHTTT-HHHHHHHHHHTHHHHHHHHHHHHHHHHHHHHHHHTT-STTHHHHHHHHHHHHHHHHHH-HHHHHHHHHHHHHHGGGS-HHHHHHHHHHHHHHHHHHHHHHHHHH--

Foldseek 3Di:
DDDPLVVLLVLLLQLLVLLQVLLVVLVVLQVVVVVVCVVPDDPVCVQPDDDQWSAPDDDPDPVRVVSRCSSVVSQLSSLVSLLRNLVSLVCVVCVPHDDDPVRLLLDPSNLVNLLSVLQNPDRDGDSLSSVLSNLVSVLCNVCVVVVSVVPPVVSVVSCVVVVVSVLVNLVSLVVVLVVLVSCVVSVVDVCSVVSNVSSVVSLVSCLQRPPSSLVSLLVVLVVCLVVDDPVVNVVSVVVNVVSVVNVVVVVVVVVVD

Sequence (257 aa):
MLDPLAKQKLLWTIGHSITVVLGIIFSITYFYHVIHFYKYRQWKWLFLRLNKSYAYIQGNSWTAYFAGMLPNIIYRLSLIGYLTASVVSLNQQYSNSNPTWYDLLSSESFQAVLLAVVWLIGGRKSFYRLCPFMIISYLHLLNRNNEFKGDEKATEKFIMKNCKLLRTIGYIESATVVALVFDTILLKDGTSGFSLVFYIGLFWLRLNFNSYARINALNILEKIKPYLSDNAKKFVDKAESYIFLKIKQDRLRCQNR

Organism: Tetrapisispora phaffii (strain ATCC 24235 / CBS 4417 / NBRC 1672 / NRRL Y-8282 / UCD 70-5) (NCBI:txid1071381)